Protein AF-A0A8B7NTJ6-F1 (afdb_monomer_lite)

Organism: Hyalella azteca (NCBI:txid294128)

Secondary structure (DSSP, 8-state):
-HHHHHHHHHHHHHHHS--TT-S-HHHHHHHHHHHHHHHHHHHHHHTT-TTHHHHHHHHHHHHHHHHHHHTT--TT--HHHHHHHHHHHHHHHHHHHHHHHT--GGG--HHHHHHHHHHHHHHHHHHHHHHHHHTTTS---HHHHHHHHHHTGGGHHHHHHHHHHHHHHHHHTT--HHHHHHHHHHHHHHHHHHHHHHHHHHHHHHHHHHHHHGGG---------

Sequence (225 aa):
MMGLFFGAAMGLICWVLPSKRKQGPSLRLSAMLLTAGLFIFFGSRKIEFFGGGALAVLTMGFVAAEGFRRQGWGDGDNPVGQHLIFVWGYFQPMLDGLIGAEMQLREMDLHTVGLGLAMLCISLTCRLVTTFYMTLGTGFNIKERIFVAIALIPKATVQITIGAMALEHAIRIGADEQEIALANQIRTISWVTILFAANIGAIVTTLSASKLLQSSCPPSHLNNV

InterPro domains:
  IPR006153 Cation/H+ exchanger, transmembrane domain [PF00999] (3-201)
  IPR051843 Monovalent cation:proton antiporter 1 [PTHR31102] (2-218)

Foldseek 3Di:
DVLLVLLLVVLVVLLVPPDVDDDPVQVVSLVVLVVVLVCLQVVVVVVVDDPSSVSSNVNSVVSNVVSCVVVVQDPPRRSSVVVVVVVCVVVVVVVVVVLVVPDDPPPDDVVLLVVLVVVLVVVLVVLLVVLVVVCPPPPDDSLVSNLVSLLCLQVLVVQLVVLVVQLVVCVVVVHDPVSNVVSVSSNNSSVSSNVVSVVSSVVSCVVVCVVVVVVVDDPDDDDDD

Structure (mmCIF, N/CA/C/O backbone):
data_AF-A0A8B7NTJ6-F1
#
_entry.id   AF-A0A8B7NTJ6-F1
#
loop_
_atom_site.group_PDB
_atom_site.id
_atom_site.type_symbol
_atom_site.label_atom_id
_atom_site.label_alt_id
_atom_site.label_comp_id
_atom_site.label_asym_id
_atom_site.label_entity_id
_atom_site.label_seq_id
_atom_site.pdbx_PDB_ins_code
_atom_site.Cartn_x
_atom_site.Cartn_y
_atom_site.Cartn_z
_atom_site.occupancy
_atom_site.B_iso_or_equiv
_atom_site.auth_seq_id
_atom_site.auth_comp_id
_atom_site.auth_asym_id
_atom_site.auth_atom_id
_atom_site.pdbx_PDB_model_num
ATOM 1 N N . MET A 1 1 ? -11.007 -13.579 -9.531 1.00 56.31 1 MET A N 1
ATOM 2 C CA . MET A 1 1 ? -10.695 -14.332 -10.769 1.00 56.31 1 MET A CA 1
ATOM 3 C C . MET A 1 1 ? -10.939 -13.486 -12.021 1.00 56.31 1 MET A C 1
ATOM 5 O O . MET A 1 1 ? -9.984 -13.245 -12.744 1.00 56.31 1 MET A O 1
ATOM 9 N N . MET A 1 2 ? -12.148 -12.946 -12.241 1.00 63.84 2 MET A N 1
ATOM 10 C CA . MET A 1 2 ? -12.467 -12.131 -13.434 1.00 63.84 2 MET A CA 1
ATOM 11 C C . MET A 1 2 ? -11.563 -10.899 -13.637 1.00 63.84 2 MET A C 1
ATOM 13 O O . MET A 1 2 ? -11.111 -10.661 -14.751 1.00 63.84 2 MET A O 1
ATOM 17 N N . GLY A 1 3 ? -11.216 -10.163 -12.573 1.00 59.62 3 GLY A N 1
ATOM 18 C CA . GLY A 1 3 ? -10.311 -9.004 -12.678 1.00 59.62 3 GLY A CA 1
ATOM 19 C C . GLY A 1 3 ? -8.888 -9.354 -13.135 1.00 59.62 3 GLY A C 1
ATOM 20 O O . GLY A 1 3 ? -8.257 -8.558 -13.820 1.00 59.62 3 GLY A O 1
ATOM 21 N N . LEU A 1 4 ? -8.410 -10.567 -12.825 1.00 64.31 4 LEU A N 1
ATOM 22 C CA . LEU A 1 4 ? -7.099 -11.055 -13.265 1.00 64.31 4 LEU A CA 1
ATOM 23 C C . LEU A 1 4 ? -7.111 -11.349 -14.771 1.00 64.31 4 LEU A C 1
ATOM 25 O O . LEU A 1 4 ? -6.200 -10.946 -15.483 1.00 64.31 4 LEU A O 1
ATOM 29 N N . PHE A 1 5 ? -8.171 -12.002 -15.258 1.00 71.62 5 PHE A N 1
ATOM 30 C CA . PHE A 1 5 ? -8.357 -12.277 -16.684 1.00 71.62 5 PHE A CA 1
ATOM 31 C C . PHE A 1 5 ? -8.535 -10.992 -17.495 1.00 71.62 5 PHE A C 1
ATOM 33 O O . PHE A 1 5 ? -7.911 -10.838 -18.541 1.00 71.62 5 PHE A O 1
ATOM 40 N N . PHE A 1 6 ? -9.339 -10.050 -16.999 1.00 67.38 6 PHE A N 1
ATOM 41 C CA . PHE A 1 6 ? -9.591 -8.784 -17.684 1.00 67.38 6 PHE A CA 1
ATOM 42 C C . PHE A 1 6 ? -8.345 -7.884 -17.705 1.00 67.38 6 PHE A C 1
ATOM 44 O O . PHE A 1 6 ? -8.001 -7.331 -18.749 1.00 67.38 6 PHE A O 1
ATOM 51 N N . GLY A 1 7 ? -7.619 -7.800 -16.583 1.00 63.78 7 GLY A N 1
ATOM 52 C CA . GLY A 1 7 ? -6.345 -7.083 -16.488 1.00 63.78 7 GLY A CA 1
ATOM 53 C C . GLY A 1 7 ? -5.243 -7.710 -17.346 1.00 63.78 7 GLY A C 1
ATOM 54 O O . GLY A 1 7 ? -4.509 -6.988 -18.016 1.00 63.78 7 GLY A O 1
ATOM 55 N N . ALA A 1 8 ? -5.175 -9.045 -17.417 1.00 65.44 8 ALA A N 1
ATOM 56 C CA . ALA A 1 8 ? -4.255 -9.749 -18.309 1.00 65.44 8 ALA A CA 1
ATOM 57 C C . ALA A 1 8 ? -4.600 -9.528 -19.791 1.00 65.44 8 ALA A C 1
ATOM 59 O O . ALA A 1 8 ? -3.704 -9.249 -20.582 1.00 65.44 8 ALA A O 1
ATOM 60 N N . ALA A 1 9 ? -5.882 -9.580 -20.169 1.00 67.62 9 ALA A N 1
ATOM 61 C CA . ALA A 1 9 ? -6.330 -9.343 -21.542 1.00 67.62 9 ALA A CA 1
ATOM 62 C C . ALA A 1 9 ? -6.067 -7.896 -22.001 1.00 67.62 9 ALA A C 1
ATOM 64 O O . ALA A 1 9 ? -5.517 -7.686 -23.083 1.00 67.62 9 ALA A O 1
ATOM 65 N N . MET A 1 10 ? -6.383 -6.892 -21.171 1.00 61.59 10 MET A N 1
ATOM 66 C CA . MET A 1 10 ? -6.063 -5.489 -21.479 1.00 61.59 10 MET A CA 1
ATOM 67 C C . MET A 1 10 ? -4.560 -5.198 -21.422 1.00 61.59 10 MET A C 1
ATOM 69 O O . MET A 1 10 ? -4.067 -4.427 -22.244 1.00 61.59 10 MET A O 1
ATOM 73 N N . GLY A 1 11 ? -3.814 -5.840 -20.517 1.00 59.59 11 GLY A N 1
ATOM 74 C CA . GLY A 1 11 ? -2.350 -5.783 -20.487 1.00 59.59 11 GLY A CA 1
ATOM 75 C C . GLY A 1 11 ? -1.725 -6.336 -21.771 1.00 59.59 11 GLY A C 1
ATOM 76 O O . GLY A 1 11 ? -0.799 -5.736 -22.312 1.00 59.59 11 GLY A O 1
ATOM 77 N N . LEU A 1 12 ? -2.294 -7.413 -22.323 1.00 63.03 12 LEU A N 1
ATOM 78 C CA . LEU A 1 12 ? -1.877 -8.001 -23.598 1.00 63.03 12 LEU A CA 1
ATOM 79 C C . LEU A 1 12 ? -2.223 -7.098 -24.797 1.00 63.03 12 LEU A C 1
ATOM 81 O O . LEU A 1 12 ? -1.427 -6.962 -25.720 1.00 63.03 12 LEU A O 1
ATOM 85 N N . ILE A 1 13 ? -3.369 -6.412 -24.767 1.00 60.91 13 ILE A N 1
ATOM 86 C CA . ILE A 1 13 ? -3.736 -5.395 -25.770 1.00 60.91 13 ILE A CA 1
ATOM 87 C C . ILE A 1 13 ? -2.774 -4.199 -25.721 1.00 60.91 13 ILE A C 1
ATOM 89 O O . ILE A 1 13 ? -2.340 -3.706 -26.762 1.00 60.91 13 ILE A O 1
ATOM 93 N N . CYS A 1 14 ? -2.370 -3.771 -24.521 1.00 55.34 14 CYS A N 1
ATOM 94 C CA . CYS A 1 14 ? -1.343 -2.742 -24.344 1.00 55.34 14 CYS A CA 1
ATOM 95 C C . CYS A 1 14 ? 0.039 -3.213 -24.836 1.00 55.34 14 CYS A C 1
ATOM 97 O O . CYS A 1 14 ? 0.829 -2.399 -25.308 1.00 55.34 14 CYS A O 1
ATOM 99 N N . TRP A 1 15 ? 0.303 -4.524 -24.798 1.00 56.03 15 TRP A N 1
ATOM 100 C CA . TRP A 1 15 ? 1.512 -5.157 -25.336 1.00 56.03 15 TRP A CA 1
ATOM 101 C C . TRP A 1 15 ? 1.538 -5.258 -26.869 1.00 56.03 15 TRP A C 1
ATOM 103 O O . TRP A 1 15 ? 2.620 -5.329 -27.446 1.00 56.03 15 TRP A O 1
ATOM 113 N N . VAL A 1 16 ? 0.383 -5.210 -27.542 1.00 56.81 16 VAL A N 1
ATOM 114 C CA . VAL A 1 16 ? 0.278 -5.229 -29.017 1.00 56.81 16 VAL A CA 1
ATOM 115 C C . VAL A 1 16 ? 0.429 -3.828 -29.635 1.00 56.81 16 VAL A C 1
ATOM 117 O O . VAL A 1 16 ? 0.826 -3.703 -30.793 1.00 56.81 16 VAL A O 1
ATOM 120 N N . LEU A 1 17 ? 0.199 -2.755 -28.869 1.00 50.41 17 LEU A N 1
ATOM 121 C CA . LEU A 1 17 ? 0.335 -1.371 -29.348 1.00 50.41 17 LEU A CA 1
ATOM 122 C C . LEU A 1 17 ? 1.749 -0.733 -29.414 1.00 50.41 17 LEU A C 1
ATOM 124 O O . LEU A 1 17 ? 1.856 0.311 -30.071 1.00 50.41 17 LEU A O 1
ATOM 128 N N . PRO A 1 18 ? 2.850 -1.256 -28.830 1.00 52.06 18 PRO A N 1
ATOM 129 C CA . PRO A 1 18 ? 4.163 -0.638 -28.949 1.00 52.06 18 PRO A CA 1
ATOM 130 C C . PRO A 1 18 ? 4.795 -1.053 -30.284 1.00 52.06 18 PRO A C 1
ATOM 132 O O . PRO A 1 18 ? 5.652 -1.931 -30.375 1.00 52.06 18 PRO A O 1
ATOM 135 N N . SER A 1 19 ? 4.363 -0.401 -31.363 1.00 42.22 19 SER A N 1
ATOM 136 C CA . SER A 1 19 ? 5.063 -0.468 -32.644 1.00 42.22 19 SER A CA 1
ATOM 137 C C . SER A 1 19 ? 6.417 0.237 -32.507 1.00 42.22 19 SER A C 1
ATOM 139 O O . SER A 1 19 ? 6.478 1.438 -32.239 1.00 42.22 19 SER A O 1
ATOM 141 N N . LYS A 1 20 ? 7.506 -0.517 -32.708 1.00 48.28 20 LYS A N 1
ATOM 142 C CA . LYS A 1 20 ? 8.929 -0.144 -32.545 1.00 48.28 20 LYS A CA 1
ATOM 143 C C . LYS A 1 20 ? 9.436 1.078 -33.352 1.00 48.28 20 LYS A C 1
ATOM 145 O O . LYS A 1 20 ? 10.644 1.233 -33.493 1.00 48.28 20 LYS A O 1
ATOM 150 N N . ARG A 1 21 ? 8.594 1.939 -33.940 1.00 45.00 21 ARG A N 1
ATOM 151 C CA . ARG A 1 21 ? 9.020 2.781 -35.080 1.00 45.00 21 ARG A CA 1
ATOM 152 C C . ARG A 1 21 ? 8.903 4.305 -34.960 1.00 45.00 21 ARG A C 1
ATOM 154 O O . ARG A 1 21 ? 9.266 4.973 -35.922 1.00 45.00 21 ARG A O 1
ATOM 161 N N . LYS A 1 22 ? 8.467 4.918 -33.852 1.00 42.09 22 LYS A N 1
ATOM 162 C CA . LYS A 1 22 ? 8.478 6.400 -33.775 1.00 42.09 22 LYS A CA 1
ATOM 163 C C . LYS A 1 22 ? 9.060 6.966 -32.482 1.00 42.09 22 LYS A C 1
ATOM 165 O O . LYS A 1 22 ? 8.570 6.688 -31.39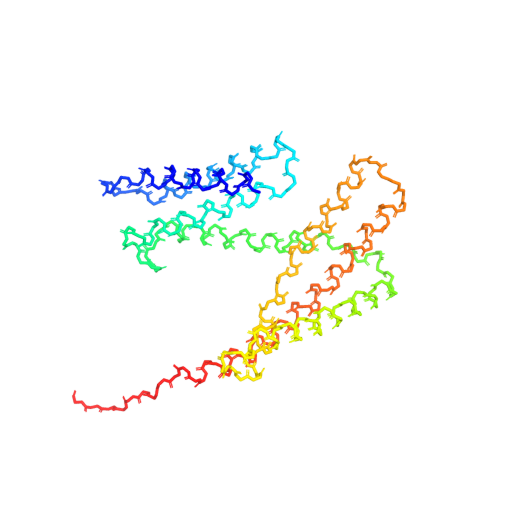5 1.00 42.09 22 LYS A O 1
ATOM 170 N N . GLN A 1 23 ? 10.077 7.811 -32.664 1.00 39.97 23 GLN A N 1
ATOM 171 C CA . GLN A 1 23 ? 10.742 8.674 -31.686 1.00 39.97 23 GLN A CA 1
ATOM 172 C C . GLN A 1 23 ? 9.761 9.739 -31.153 1.00 39.97 23 GLN A C 1
ATOM 174 O O . GLN A 1 23 ? 9.682 10.863 -31.627 1.00 39.97 23 GLN A O 1
ATOM 179 N N . GLY A 1 24 ? 8.924 9.310 -30.219 1.00 45.28 24 GLY A N 1
ATOM 180 C CA . GLY A 1 24 ? 8.087 10.085 -29.306 1.00 45.28 24 GLY A CA 1
ATOM 181 C C . GLY A 1 24 ? 7.104 9.214 -28.497 1.00 45.28 24 GLY A C 1
ATOM 182 O O . GLY A 1 24 ? 6.026 9.711 -28.168 1.00 45.28 24 GLY A O 1
ATOM 183 N N . PRO A 1 25 ? 7.359 7.909 -28.226 1.00 58.59 25 PRO A N 1
ATOM 184 C CA . PRO A 1 25 ? 6.291 6.985 -27.851 1.00 58.59 25 PRO A CA 1
ATOM 185 C C . PRO A 1 25 ? 6.088 6.851 -26.334 1.00 58.59 25 PRO A C 1
ATOM 187 O O . PRO A 1 25 ? 5.052 6.345 -25.921 1.00 58.59 25 PRO A O 1
ATOM 190 N N . SER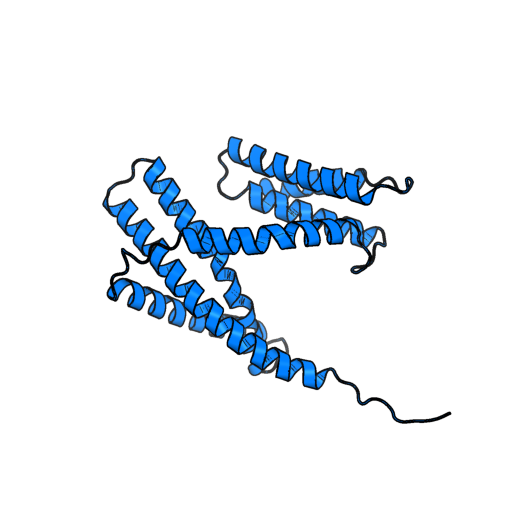 A 1 26 ? 7.026 7.305 -25.497 1.00 59.59 26 SER A N 1
ATOM 191 C CA . SER A 1 26 ? 7.016 7.046 -24.051 1.00 59.59 26 SER A CA 1
ATOM 192 C C . SER A 1 26 ? 5.909 7.789 -23.308 1.00 59.59 26 SER A C 1
ATOM 194 O O . SER A 1 26 ? 5.200 7.176 -22.516 1.00 59.59 26 SER A O 1
ATOM 196 N N . LEU A 1 27 ? 5.713 9.078 -23.607 1.00 63.03 27 LEU A N 1
ATOM 197 C CA . LEU A 1 27 ? 4.674 9.899 -22.980 1.00 63.03 27 LEU A CA 1
ATOM 198 C C . LEU A 1 27 ? 3.267 9.490 -23.438 1.00 63.03 27 LEU A C 1
ATOM 200 O O . LEU A 1 27 ? 2.322 9.475 -22.657 1.00 63.03 27 LEU A O 1
ATOM 204 N N . ARG A 1 28 ? 3.108 9.132 -24.718 1.00 65.31 28 ARG A N 1
ATOM 205 C CA . ARG A 1 28 ? 1.817 8.662 -25.241 1.00 65.31 28 ARG A CA 1
ATOM 206 C C . ARG A 1 28 ? 1.464 7.290 -24.668 1.00 65.31 28 ARG A C 1
ATOM 208 O O . ARG A 1 28 ? 0.311 7.059 -24.326 1.00 65.31 28 ARG A O 1
ATOM 215 N N . LEU A 1 29 ? 2.450 6.408 -24.530 1.00 71.94 29 LEU A N 1
ATOM 216 C CA . LEU A 1 29 ? 2.278 5.088 -23.936 1.00 71.94 29 LEU A CA 1
ATOM 217 C C . LEU A 1 29 ? 1.981 5.172 -22.433 1.00 71.94 29 LEU A C 1
ATOM 219 O O . LEU A 1 29 ? 1.073 4.490 -21.967 1.00 71.94 29 LEU A O 1
ATOM 223 N N . SER A 1 30 ? 2.666 6.047 -21.689 1.00 69.81 30 SER A N 1
ATOM 224 C CA . SER A 1 30 ? 2.353 6.295 -20.277 1.00 69.81 30 SER A CA 1
ATOM 225 C C . SER A 1 30 ? 0.960 6.911 -20.104 1.00 69.81 30 SER A C 1
ATOM 227 O O . SER A 1 30 ? 0.197 6.455 -19.255 1.00 69.81 30 SER A O 1
ATOM 229 N N . ALA A 1 31 ? 0.566 7.859 -20.961 1.00 74.44 31 ALA A N 1
ATOM 230 C CA . ALA A 1 31 ? -0.782 8.426 -20.963 1.00 74.44 31 ALA A CA 1
ATOM 231 C C . ALA A 1 31 ? -1.863 7.385 -21.308 1.00 74.44 31 ALA A C 1
ATOM 233 O O . ALA A 1 31 ? -2.924 7.372 -20.682 1.00 74.44 31 ALA A O 1
ATOM 234 N N . MET A 1 32 ? -1.600 6.483 -22.260 1.00 74.75 32 MET A N 1
ATOM 235 C CA . MET A 1 32 ? -2.510 5.380 -22.589 1.00 74.75 32 MET A CA 1
ATOM 236 C C . MET A 1 32 ? -2.628 4.379 -21.440 1.00 74.75 32 MET A C 1
ATOM 238 O O . MET A 1 32 ? -3.743 3.977 -21.124 1.00 74.75 32 MET A O 1
ATOM 242 N N . LEU A 1 33 ? -1.521 4.022 -20.781 1.00 76.25 33 LEU A N 1
ATOM 243 C CA . LEU A 1 33 ? -1.524 3.152 -19.599 1.00 76.25 33 LEU A CA 1
ATOM 244 C C . LEU A 1 33 ? -2.319 3.769 -18.446 1.00 76.25 33 LEU A C 1
ATOM 246 O O . LEU A 1 33 ? -3.155 3.091 -17.854 1.00 76.25 33 LEU A O 1
ATOM 250 N N . LEU A 1 34 ? -2.110 5.058 -18.167 1.00 78.56 34 LEU A N 1
ATOM 251 C CA . LEU A 1 34 ? -2.858 5.780 -17.137 1.00 78.56 34 LEU A CA 1
ATOM 252 C C . LEU A 1 34 ? -4.350 5.851 -17.476 1.00 78.56 34 LEU A C 1
ATOM 254 O O . LEU A 1 34 ? -5.187 5.536 -16.633 1.00 78.56 34 LEU A O 1
ATOM 258 N N . THR A 1 35 ? -4.691 6.200 -18.718 1.00 80.75 35 THR A N 1
ATOM 259 C CA . THR A 1 35 ? -6.090 6.306 -19.163 1.00 80.75 35 THR A CA 1
ATOM 260 C C . THR A 1 35 ? -6.789 4.947 -19.156 1.00 80.75 35 THR A C 1
ATOM 262 O O . THR A 1 35 ? -7.923 4.846 -18.698 1.00 80.75 35 THR A O 1
ATOM 265 N N . ALA A 1 36 ? -6.116 3.885 -19.605 1.00 78.19 36 ALA A N 1
ATOM 266 C CA . ALA A 1 36 ? -6.637 2.523 -19.552 1.00 78.19 36 ALA A CA 1
ATOM 267 C C . ALA A 1 36 ? -6.803 2.038 -18.105 1.00 78.19 36 ALA A C 1
ATOM 269 O O . ALA A 1 36 ? -7.839 1.463 -17.779 1.00 78.19 36 ALA A O 1
ATOM 270 N N . GLY A 1 37 ? -5.848 2.334 -17.218 1.00 81.38 37 GLY A N 1
ATOM 271 C CA . GLY A 1 37 ? -5.958 2.037 -15.789 1.00 81.38 37 GLY A CA 1
ATOM 272 C C . GLY A 1 37 ? -7.151 2.742 -15.135 1.00 81.38 37 GLY A C 1
ATOM 273 O O . GLY A 1 37 ? -7.948 2.101 -14.451 1.00 81.38 37 GLY A O 1
ATOM 274 N N . LEU A 1 38 ? -7.335 4.037 -15.411 1.00 83.38 38 LEU A N 1
ATOM 275 C CA . LEU A 1 38 ? -8.500 4.815 -14.971 1.00 83.38 38 LEU A CA 1
ATOM 276 C C . LEU A 1 38 ? -9.807 4.228 -15.512 1.00 83.38 38 LEU A C 1
ATOM 278 O O . LEU A 1 38 ? -10.766 4.058 -14.760 1.00 83.38 38 LEU A O 1
ATOM 282 N N . PHE A 1 39 ? -9.844 3.870 -16.795 1.00 82.62 39 PHE A N 1
ATOM 283 C CA . PHE A 1 39 ? -11.023 3.282 -17.422 1.00 82.62 39 PHE A CA 1
ATOM 284 C C . PHE A 1 39 ? -11.391 1.929 -16.802 1.00 82.62 39 PHE A C 1
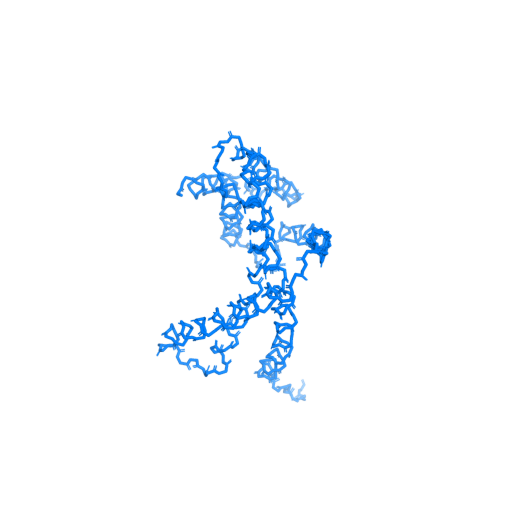ATOM 286 O O . PHE A 1 39 ? -12.560 1.693 -16.506 1.00 82.62 39 PHE A O 1
ATOM 293 N N . ILE A 1 40 ? -10.407 1.067 -16.529 1.00 77.06 40 ILE A N 1
ATOM 294 C CA . ILE A 1 40 ? -10.612 -0.210 -15.828 1.00 77.06 40 ILE A CA 1
ATOM 295 C C . ILE A 1 40 ? -11.106 0.035 -14.399 1.00 77.06 40 ILE A C 1
ATOM 297 O O . ILE A 1 40 ? -12.030 -0.637 -13.941 1.00 77.06 40 ILE A O 1
ATOM 301 N N . PHE A 1 41 ? -10.526 1.007 -13.693 1.00 81.25 41 PHE A N 1
ATOM 302 C CA . PHE A 1 41 ? -10.894 1.315 -12.315 1.00 81.25 41 PHE A CA 1
ATOM 303 C C . PHE A 1 41 ? -12.337 1.836 -12.204 1.00 81.25 41 PHE A C 1
ATOM 305 O O . PHE A 1 41 ? -13.136 1.297 -11.434 1.00 81.25 41 PHE A O 1
ATOM 312 N N . PHE A 1 42 ? -12.711 2.827 -13.019 1.00 82.81 42 PHE A N 1
ATOM 313 C CA . PHE A 1 42 ? -14.079 3.357 -13.072 1.00 82.81 42 PHE A CA 1
ATOM 314 C C . PHE A 1 42 ? -15.075 2.363 -13.681 1.00 82.81 42 PHE A C 1
ATOM 316 O O . PHE A 1 42 ? -16.215 2.277 -13.223 1.00 82.81 42 PHE A O 1
ATOM 323 N N . GLY A 1 43 ? -14.650 1.578 -14.671 1.00 79.75 43 GLY A N 1
ATOM 324 C CA . GLY A 1 43 ? -15.445 0.502 -15.253 1.00 79.75 43 GLY A CA 1
ATOM 325 C C . GLY A 1 43 ? -15.789 -0.562 -14.214 1.00 79.75 43 GLY A C 1
ATOM 326 O O . GLY A 1 43 ? -16.953 -0.914 -14.058 1.00 79.75 43 GLY A O 1
ATOM 327 N N . SER A 1 44 ? -14.811 -0.995 -13.413 1.00 77.06 44 SER A N 1
ATOM 328 C CA . SER A 1 44 ? -15.036 -1.966 -12.337 1.00 77.06 44 SER A CA 1
ATOM 329 C C . SER A 1 44 ? -15.949 -1.434 -11.233 1.00 77.06 44 SER A C 1
ATOM 331 O O . SER A 1 44 ? -16.647 -2.229 -10.608 1.00 77.06 44 SER A O 1
ATOM 333 N N . ARG A 1 45 ? -15.972 -0.115 -10.991 1.00 70.31 45 ARG A N 1
ATOM 334 C CA . ARG A 1 45 ? -16.889 0.514 -10.025 1.00 70.31 45 ARG A CA 1
ATOM 335 C C . ARG A 1 45 ? -18.354 0.407 -10.454 1.00 70.31 45 ARG A C 1
ATOM 337 O O . ARG A 1 45 ? -19.209 0.289 -9.589 1.00 70.31 45 ARG A O 1
ATOM 344 N N . LYS A 1 46 ? -18.647 0.408 -11.761 1.00 72.25 46 LYS A N 1
ATOM 345 C CA . LYS A 1 46 ? -20.016 0.228 -12.281 1.00 72.25 46 LYS A CA 1
ATOM 346 C C . LYS A 1 46 ? -20.529 -1.211 -12.197 1.00 72.25 46 LYS A C 1
ATOM 348 O O . LYS A 1 46 ? -21.730 -1.414 -12.278 1.00 72.25 46 LYS A O 1
ATOM 353 N N . ILE A 1 47 ? -19.636 -2.191 -12.059 1.00 71.56 47 ILE A N 1
ATOM 354 C CA . ILE A 1 47 ? -19.976 -3.625 -12.017 1.00 71.56 47 ILE A CA 1
ATOM 355 C C . ILE A 1 47 ? -20.078 -4.111 -10.550 1.00 71.56 47 ILE A C 1
ATOM 357 O O . ILE A 1 47 ? -20.139 -5.304 -10.296 1.00 71.56 47 ILE A O 1
ATOM 361 N N . GLU A 1 48 ? -20.060 -3.200 -9.565 1.00 63.84 48 GLU A N 1
ATOM 362 C CA . GLU A 1 48 ? -20.210 -3.484 -8.120 1.00 63.84 48 GLU A CA 1
ATOM 363 C C . GLU A 1 48 ? -19.253 -4.547 -7.536 1.00 63.84 48 GLU A C 1
ATOM 365 O O . GLU A 1 48 ? -19.468 -5.086 -6.453 1.00 63.84 48 GLU A O 1
ATOM 370 N N . PHE A 1 49 ? -18.121 -4.812 -8.194 1.00 59.94 49 PHE A N 1
ATOM 371 C CA . PHE A 1 49 ? -17.094 -5.697 -7.646 1.00 59.94 49 PHE A CA 1
ATOM 372 C C . PHE A 1 49 ? -16.180 -4.945 -6.675 1.00 59.94 49 PHE A C 1
ATOM 374 O O . PHE A 1 49 ? -15.281 -4.202 -7.088 1.00 59.94 49 PHE A O 1
ATOM 381 N N . PHE A 1 50 ? -16.356 -5.192 -5.375 1.00 63.12 50 PHE A N 1
ATOM 382 C CA . PHE A 1 50 ? -15.457 -4.691 -4.333 1.00 63.12 50 PHE A CA 1
ATOM 383 C C . PHE A 1 50 ? -14.022 -5.208 -4.567 1.00 63.12 50 PHE A C 1
ATOM 385 O O . PHE A 1 50 ? -13.776 -6.411 -4.642 1.00 63.12 50 PHE A O 1
ATOM 392 N N . GLY A 1 51 ? -13.061 -4.296 -4.745 1.00 66.06 51 GLY A N 1
ATOM 393 C CA . GLY A 1 51 ? -11.627 -4.609 -4.883 1.00 66.06 51 GLY A CA 1
ATOM 394 C C . GLY A 1 51 ? -11.159 -5.171 -6.239 1.00 66.06 51 GLY A C 1
ATOM 395 O O . GLY A 1 51 ? -9.952 -5.236 -6.482 1.00 66.06 51 GLY A O 1
ATOM 396 N N . GLY A 1 52 ? -12.069 -5.526 -7.154 1.00 74.38 52 GLY A N 1
ATOM 397 C CA . GLY A 1 52 ? -11.722 -6.114 -8.458 1.00 74.38 52 GLY A CA 1
ATOM 398 C C . GLY A 1 52 ? -10.944 -5.170 -9.383 1.00 74.38 52 GLY A C 1
ATOM 399 O O . GLY A 1 52 ? -9.995 -5.595 -10.044 1.00 74.38 52 GLY A O 1
ATOM 400 N N . GLY A 1 53 ? -11.297 -3.882 -9.380 1.00 78.19 53 GLY A N 1
ATOM 401 C CA . GLY A 1 53 ? -10.676 -2.867 -10.236 1.00 78.19 53 GLY A CA 1
ATOM 402 C C . GLY A 1 53 ? -9.219 -2.584 -9.883 1.00 78.19 53 GLY A C 1
ATOM 403 O O . GLY A 1 53 ? -8.378 -2.520 -10.774 1.00 78.19 53 GLY A O 1
ATOM 404 N N . ALA A 1 54 ? -8.890 -2.490 -8.591 1.00 79.62 54 ALA A N 1
ATOM 405 C CA . ALA A 1 54 ? -7.511 -2.274 -8.148 1.00 79.62 54 ALA A CA 1
ATOM 406 C C . ALA A 1 54 ? -6.602 -3.449 -8.550 1.00 79.62 54 ALA A C 1
ATOM 408 O O . ALA A 1 54 ? -5.516 -3.241 -9.085 1.00 79.62 54 ALA A O 1
ATOM 409 N N . LEU A 1 55 ? -7.075 -4.690 -8.381 1.00 78.94 55 LEU A N 1
ATOM 410 C CA 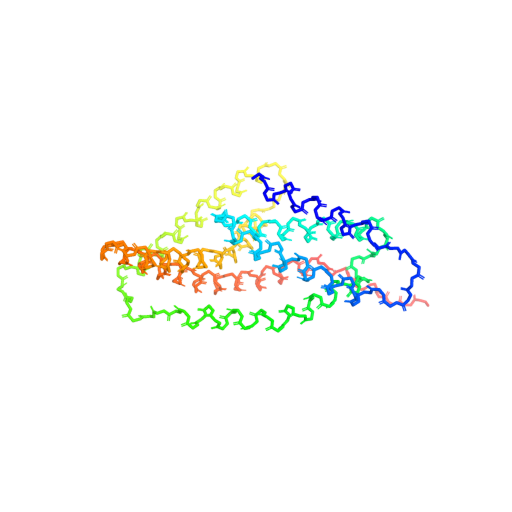. LEU A 1 55 ? -6.352 -5.889 -8.820 1.00 78.94 55 LEU A CA 1
ATOM 411 C C . LEU A 1 55 ? -6.184 -5.948 -10.348 1.00 78.94 55 LEU A C 1
ATOM 413 O O . LEU A 1 55 ? -5.133 -6.365 -10.836 1.00 78.94 55 LEU A O 1
ATOM 417 N N . ALA A 1 56 ? -7.186 -5.509 -11.113 1.00 78.06 56 ALA A N 1
ATOM 418 C CA . ALA A 1 56 ? -7.103 -5.441 -12.571 1.00 78.06 56 ALA A CA 1
ATOM 419 C C . ALA A 1 56 ? -6.062 -4.408 -13.047 1.00 78.06 56 ALA A C 1
ATOM 421 O O . ALA A 1 56 ? -5.276 -4.695 -13.946 1.00 78.06 56 ALA A O 1
ATOM 422 N N . VAL A 1 57 ? -5.986 -3.239 -12.401 1.00 82.75 57 VAL A N 1
ATOM 423 C CA . VAL A 1 57 ? -4.955 -2.227 -12.701 1.00 82.75 57 VAL A CA 1
ATOM 424 C C . VAL A 1 57 ? -3.558 -2.723 -12.312 1.00 82.75 57 VAL A C 1
ATOM 426 O O . VAL A 1 57 ? -2.615 -2.558 -13.084 1.00 82.75 57 VAL A O 1
ATOM 429 N N . LEU A 1 58 ? -3.416 -3.388 -11.159 1.00 82.56 58 LEU A N 1
ATOM 430 C CA . LEU A 1 58 ? -2.138 -3.966 -10.723 1.00 82.56 58 LEU A CA 1
ATOM 431 C C . LEU A 1 58 ? -1.631 -5.044 -11.686 1.00 82.56 58 LEU A C 1
ATOM 433 O O . LEU A 1 58 ? -0.463 -5.040 -12.068 1.00 82.56 58 LEU A O 1
ATOM 437 N N . THR A 1 59 ? -2.510 -5.954 -12.104 1.00 82.12 59 THR A N 1
ATOM 438 C CA . THR A 1 59 ? -2.156 -7.009 -13.066 1.00 82.12 59 THR A CA 1
ATOM 439 C C . THR A 1 59 ? -1.818 -6.434 -14.434 1.00 82.12 59 THR A C 1
ATOM 441 O O . THR A 1 59 ? -0.830 -6.854 -15.030 1.00 82.12 59 THR A O 1
ATOM 444 N N . MET A 1 60 ? -2.558 -5.425 -14.900 1.00 78.50 60 MET A N 1
ATOM 445 C CA . MET A 1 60 ? -2.230 -4.699 -16.127 1.00 78.50 60 MET A CA 1
ATOM 446 C C . MET A 1 60 ? -0.841 -4.047 -16.042 1.00 78.50 60 MET A C 1
ATOM 448 O O . MET A 1 60 ? -0.046 -4.190 -16.968 1.00 78.50 60 MET A O 1
ATOM 452 N N . GLY A 1 61 ? -0.526 -3.371 -14.931 1.00 81.44 61 GLY A N 1
ATOM 453 C CA . GLY A 1 61 ? 0.781 -2.750 -14.708 1.00 81.44 61 GLY A CA 1
ATOM 454 C C . GLY A 1 61 ? 1.923 -3.767 -14.687 1.00 81.44 61 GLY A C 1
ATOM 455 O O . GLY A 1 61 ? 2.957 -3.543 -15.313 1.00 81.44 61 GLY A O 1
ATOM 456 N N . PHE A 1 62 ? 1.714 -4.918 -14.041 1.00 81.19 62 PHE A N 1
ATOM 457 C CA . PHE A 1 62 ? 2.692 -6.007 -14.010 1.00 81.19 62 PHE A CA 1
ATOM 458 C C . PHE A 1 62 ? 2.936 -6.610 -15.401 1.00 81.19 62 PHE A C 1
ATOM 460 O O . PHE A 1 62 ? 4.083 -6.776 -15.813 1.00 81.19 62 PHE A O 1
ATOM 467 N N . VAL A 1 63 ? 1.869 -6.883 -16.159 1.00 78.62 63 VAL A N 1
ATOM 468 C CA . VAL A 1 63 ? 1.967 -7.399 -17.535 1.00 78.62 63 VAL A CA 1
ATOM 469 C C . VAL A 1 63 ? 2.639 -6.381 -18.459 1.00 78.62 63 VAL A C 1
ATOM 471 O O . VAL A 1 63 ? 3.470 -6.763 -19.281 1.00 78.62 63 VAL A O 1
ATOM 474 N N . ALA A 1 64 ? 2.339 -5.088 -18.306 1.00 74.25 64 ALA A N 1
ATOM 475 C CA . ALA A 1 64 ? 3.000 -4.027 -19.061 1.00 74.25 64 ALA A CA 1
ATOM 476 C C . ALA A 1 64 ? 4.502 -3.953 -18.738 1.00 74.25 64 ALA A C 1
ATOM 478 O O . ALA A 1 64 ? 5.320 -3.881 -19.654 1.00 74.25 64 ALA A O 1
ATOM 479 N N . ALA A 1 65 ? 4.875 -4.040 -17.457 1.00 74.19 65 ALA A N 1
ATOM 480 C CA . ALA A 1 65 ? 6.271 -4.040 -17.025 1.00 74.19 65 ALA A CA 1
ATOM 481 C C . ALA A 1 65 ? 7.058 -5.241 -17.579 1.00 74.19 65 ALA A C 1
ATOM 483 O O . ALA A 1 65 ? 8.147 -5.064 -18.128 1.00 74.19 65 ALA A O 1
ATOM 484 N N . GLU A 1 66 ? 6.493 -6.449 -17.513 1.00 72.88 66 GLU A N 1
ATOM 485 C CA . GLU A 1 66 ? 7.092 -7.652 -18.109 1.00 72.88 66 GLU A CA 1
ATOM 486 C C . GLU A 1 66 ? 7.182 -7.541 -19.642 1.00 72.88 66 GLU A C 1
ATOM 488 O O . GLU A 1 66 ? 8.186 -7.917 -20.252 1.00 72.88 66 GLU A O 1
ATOM 493 N N . GLY A 1 67 ? 6.166 -6.950 -20.277 1.00 70.81 67 GLY A N 1
ATOM 494 C CA . GLY A 1 67 ? 6.160 -6.651 -21.706 1.00 70.81 67 GLY A CA 1
ATOM 495 C C . GLY A 1 67 ? 7.311 -5.735 -22.128 1.00 70.81 67 GLY A C 1
ATOM 496 O O . GLY A 1 67 ? 7.940 -5.995 -23.155 1.00 70.81 67 GLY A O 1
ATOM 497 N N . PHE A 1 68 ? 7.632 -4.713 -21.328 1.00 70.75 68 PHE A N 1
ATOM 498 C CA . PHE A 1 68 ? 8.762 -3.810 -21.578 1.00 70.75 68 PHE A CA 1
ATOM 499 C C . PHE A 1 68 ? 10.118 -4.491 -21.363 1.00 70.75 68 PHE A C 1
ATOM 501 O O . PHE A 1 68 ? 11.004 -4.348 -22.209 1.00 70.75 68 PHE A O 1
ATOM 508 N N . ARG A 1 69 ? 10.251 -5.321 -20.317 1.00 69.38 69 ARG A N 1
ATOM 509 C CA . ARG A 1 69 ? 11.464 -6.127 -20.073 1.00 69.38 69 ARG A CA 1
ATOM 510 C C . ARG A 1 69 ? 11.765 -7.064 -21.245 1.00 69.38 69 ARG A C 1
ATOM 512 O O . ARG A 1 69 ? 12.897 -7.117 -21.722 1.00 69.38 69 ARG A O 1
ATOM 519 N N . ARG A 1 70 ? 10.748 -7.744 -21.789 1.00 68.31 70 ARG A N 1
ATOM 520 C CA . ARG A 1 70 ? 10.898 -8.633 -22.961 1.00 68.31 70 ARG A CA 1
ATOM 521 C C . ARG A 1 70 ? 11.260 -7.905 -24.255 1.00 68.31 70 ARG A C 1
ATOM 523 O O . ARG A 1 70 ? 11.809 -8.519 -25.165 1.00 68.31 70 ARG A O 1
ATOM 530 N N . GLN A 1 71 ? 10.956 -6.613 -24.361 1.00 65.75 71 GLN A N 1
ATOM 531 C CA . GLN A 1 71 ? 11.277 -5.796 -25.536 1.00 65.75 71 GLN A CA 1
ATOM 532 C C . GLN A 1 71 ? 12.703 -5.220 -25.505 1.00 65.75 71 GLN A C 1
ATOM 534 O O . GLN A 1 71 ? 13.093 -4.541 -26.457 1.00 65.75 71 GLN A O 1
ATOM 539 N N . GLY A 1 72 ? 13.488 -5.530 -24.466 1.00 63.06 72 GLY A N 1
ATOM 540 C CA . GLY A 1 72 ? 14.882 -5.105 -24.324 1.00 63.06 72 GLY A CA 1
ATOM 541 C C . GLY A 1 72 ? 15.050 -3.733 -23.673 1.00 63.06 72 GLY A C 1
ATOM 542 O O . GLY A 1 72 ? 16.135 -3.164 -23.738 1.00 63.06 72 GLY A O 1
ATOM 543 N N . TRP A 1 73 ? 13.993 -3.187 -23.063 1.00 63.00 73 TRP A N 1
ATOM 544 C CA . TRP A 1 73 ? 14.092 -1.971 -22.260 1.00 63.00 73 TRP A CA 1
ATOM 545 C C . TRP A 1 73 ? 14.626 -2.390 -20.886 1.00 63.00 73 TRP A C 1
ATOM 547 O O . TRP A 1 73 ? 13.944 -3.100 -20.147 1.00 63.00 73 TRP A O 1
ATOM 557 N N . GLY A 1 74 ? 15.879 -2.038 -20.589 1.00 56.22 74 GLY A N 1
ATOM 558 C CA . GLY A 1 74 ? 16.522 -2.367 -19.315 1.00 56.22 74 GLY A CA 1
ATOM 559 C C . GLY A 1 74 ? 15.845 -1.669 -18.133 1.00 56.22 74 GLY A C 1
ATOM 560 O O . GLY A 1 74 ? 15.245 -0.607 -18.298 1.00 56.22 74 GLY A O 1
ATOM 561 N N . ASP A 1 75 ? 15.978 -2.241 -16.932 1.00 57.50 75 ASP A N 1
ATOM 562 C CA . ASP A 1 75 ? 15.291 -1.778 -15.711 1.00 57.50 75 ASP A CA 1
ATOM 563 C C . ASP A 1 75 ? 15.551 -0.295 -15.356 1.00 57.50 75 ASP A C 1
ATOM 565 O O . ASP A 1 75 ? 14.749 0.311 -14.649 1.00 57.50 75 ASP A O 1
ATOM 569 N N . GLY A 1 76 ? 16.632 0.309 -15.869 1.00 55.75 76 GLY A N 1
ATOM 570 C CA . GLY A 1 76 ? 16.985 1.718 -15.646 1.00 55.75 76 GLY A CA 1
ATOM 571 C C . GLY A 1 76 ? 16.592 2.705 -16.755 1.00 55.75 76 GLY A C 1
ATOM 572 O O . GLY A 1 76 ? 16.568 3.905 -16.495 1.00 55.75 76 GLY A O 1
ATOM 573 N N . ASP A 1 77 ? 16.260 2.235 -17.963 1.00 60.38 77 ASP A N 1
ATOM 574 C CA . ASP A 1 77 ? 16.077 3.092 -19.153 1.00 60.38 77 ASP A CA 1
ATOM 575 C C . ASP A 1 77 ? 14.648 3.021 -19.712 1.00 60.38 77 ASP A C 1
ATOM 577 O O . ASP A 1 77 ? 14.398 3.188 -20.903 1.00 60.38 77 ASP A O 1
ATOM 581 N N . ASN A 1 78 ? 13.675 2.718 -18.845 1.00 68.19 78 ASN A N 1
ATOM 582 C CA . ASN A 1 78 ? 12.268 2.724 -19.217 1.00 68.19 78 ASN A CA 1
ATOM 583 C C . ASN A 1 78 ? 11.659 4.127 -19.008 1.00 68.19 78 ASN A C 1
ATOM 585 O O . ASN A 1 78 ? 11.272 4.460 -17.879 1.00 68.19 78 ASN A O 1
ATOM 589 N N . PRO A 1 79 ? 11.477 4.939 -20.067 1.00 69.94 79 PRO A N 1
ATOM 590 C CA . PRO A 1 79 ? 10.891 6.270 -19.939 1.00 69.94 79 PRO A CA 1
ATOM 591 C C . PRO A 1 79 ? 9.431 6.240 -19.452 1.00 69.94 79 PRO A C 1
ATOM 593 O O . PRO A 1 79 ? 8.976 7.204 -18.843 1.00 69.94 79 PRO A O 1
ATOM 596 N N . VAL A 1 80 ? 8.688 5.138 -19.638 1.00 73.12 80 VAL A N 1
ATOM 597 C CA . VAL A 1 80 ? 7.330 4.990 -19.071 1.00 73.12 80 VAL A CA 1
ATOM 598 C C . VAL A 1 80 ? 7.386 4.902 -17.545 1.00 73.12 80 VAL A C 1
ATOM 600 O O . VAL A 1 80 ? 6.581 5.537 -16.863 1.00 73.12 80 VAL A O 1
ATOM 603 N N . GLY A 1 81 ? 8.354 4.150 -17.012 1.00 76.75 81 GLY A N 1
ATOM 604 C CA . GLY A 1 81 ? 8.574 4.012 -15.573 1.00 76.75 81 GLY A CA 1
ATOM 605 C C . GLY A 1 81 ? 8.969 5.337 -14.926 1.00 76.75 81 GLY A C 1
ATOM 606 O O . GLY A 1 81 ? 8.394 5.708 -13.908 1.00 76.75 81 GLY A O 1
ATOM 607 N N . GLN A 1 82 ? 9.867 6.099 -15.558 1.00 78.31 82 GLN A N 1
ATOM 608 C CA . GLN A 1 82 ? 10.282 7.418 -15.064 1.00 78.31 82 GLN A CA 1
ATOM 609 C C . GLN A 1 82 ? 9.111 8.404 -14.963 1.00 78.31 82 GLN A C 1
ATOM 611 O O . GLN A 1 82 ? 8.965 9.074 -13.942 1.00 78.31 82 GLN A O 1
ATOM 616 N N . HIS A 1 83 ? 8.237 8.460 -15.975 1.00 81.06 83 HIS A N 1
ATOM 617 C CA . HIS A 1 83 ? 7.037 9.299 -15.909 1.00 81.06 83 HIS A CA 1
ATOM 618 C C . HIS A 1 83 ? 6.092 8.869 -14.779 1.00 81.06 83 HIS A C 1
ATOM 620 O O . HIS A 1 83 ? 5.565 9.726 -14.073 1.00 81.06 83 HIS A O 1
ATOM 626 N N . LEU A 1 84 ? 5.899 7.561 -14.574 1.00 81.69 84 LEU A N 1
ATOM 627 C CA . LEU A 1 84 ? 5.073 7.053 -13.476 1.00 81.69 84 LEU A CA 1
ATOM 628 C C . LEU A 1 84 ? 5.670 7.380 -12.104 1.00 81.69 84 LEU A C 1
ATOM 630 O O . LEU A 1 84 ? 4.926 7.773 -11.214 1.00 81.69 84 LEU A O 1
ATOM 634 N N . ILE A 1 85 ? 6.990 7.260 -11.942 1.00 83.88 85 ILE A N 1
ATOM 635 C CA . ILE A 1 85 ? 7.696 7.608 -10.699 1.00 83.88 85 ILE A CA 1
ATOM 636 C C . ILE A 1 85 ? 7.588 9.108 -10.424 1.00 83.88 85 ILE A C 1
ATOM 638 O O . ILE A 1 85 ? 7.327 9.500 -9.292 1.00 83.88 85 ILE A O 1
ATOM 642 N N . PHE A 1 86 ? 7.738 9.948 -11.451 1.00 85.75 86 PHE A N 1
ATOM 643 C CA . PHE A 1 86 ? 7.576 11.394 -11.314 1.00 85.75 86 PHE A CA 1
ATOM 644 C C . PHE A 1 86 ? 6.162 11.755 -10.852 1.00 85.75 86 PHE A C 1
ATOM 646 O O . PHE A 1 86 ? 6.003 12.487 -9.881 1.00 85.75 86 PHE A O 1
ATOM 653 N N . VAL A 1 87 ? 5.135 11.187 -11.495 1.00 86.62 87 VAL A N 1
ATOM 654 C CA . VAL A 1 87 ? 3.734 11.357 -11.081 1.00 86.62 87 VAL A CA 1
ATOM 655 C C . VAL A 1 87 ? 3.538 10.857 -9.646 1.00 86.62 87 VAL A C 1
ATOM 657 O O . VAL A 1 87 ? 3.011 11.584 -8.805 1.00 86.62 87 VAL A O 1
ATOM 660 N N . TRP A 1 88 ? 4.018 9.652 -9.338 1.00 85.88 88 TRP A N 1
ATOM 661 C CA . TRP A 1 88 ? 3.939 9.057 -8.005 1.00 85.88 88 TRP A CA 1
ATOM 662 C C . TRP A 1 88 ? 4.604 9.922 -6.926 1.00 85.88 88 TRP A C 1
ATOM 664 O O . TRP A 1 88 ? 4.061 10.033 -5.833 1.00 85.88 88 TRP A O 1
ATOM 674 N N . GLY A 1 89 ? 5.709 10.604 -7.238 1.00 89.44 89 GLY A N 1
ATOM 675 C CA . GLY A 1 89 ? 6.391 11.517 -6.319 1.00 89.44 89 GLY A CA 1
ATOM 676 C C . GLY A 1 89 ? 5.511 12.661 -5.803 1.00 89.44 89 GLY A C 1
ATOM 677 O O . GLY A 1 89 ? 5.708 13.109 -4.677 1.00 89.44 89 GLY A O 1
ATOM 678 N N . TYR A 1 90 ? 4.505 13.093 -6.574 1.00 90.88 90 TYR A N 1
ATOM 679 C CA . TYR A 1 90 ? 3.502 14.063 -6.114 1.00 90.88 90 TYR A CA 1
ATOM 680 C C . TYR A 1 90 ? 2.334 13.397 -5.382 1.00 90.88 90 TYR A C 1
ATOM 682 O O . TYR A 1 90 ? 1.859 13.914 -4.371 1.00 90.88 90 TYR A O 1
ATOM 690 N N . PHE A 1 91 ? 1.863 12.250 -5.878 1.00 87.88 91 PHE A N 1
ATOM 691 C CA . PHE A 1 91 ? 0.711 11.557 -5.296 1.00 87.88 91 PHE A CA 1
ATOM 692 C C . PHE A 1 91 ? 1.015 10.929 -3.937 1.00 87.88 91 PHE A C 1
ATOM 694 O O . PHE A 1 91 ? 0.153 10.949 -3.068 1.00 87.88 91 PHE A O 1
ATOM 701 N N . GLN A 1 92 ? 2.220 10.401 -3.728 1.00 87.06 92 GLN A N 1
ATOM 702 C CA . GLN A 1 92 ? 2.602 9.754 -2.475 1.00 87.06 92 GLN A CA 1
ATOM 703 C C . GLN A 1 92 ? 2.436 10.678 -1.250 1.00 87.06 92 GLN A C 1
ATOM 705 O O . GLN A 1 92 ? 1.648 10.330 -0.373 1.00 87.06 92 GLN A O 1
ATOM 710 N N . PRO A 1 93 ? 3.066 11.870 -1.180 1.00 87.88 93 PRO A N 1
ATOM 711 C CA . PRO A 1 93 ? 2.897 12.759 -0.029 1.00 87.88 93 PRO A CA 1
ATOM 712 C C . PRO A 1 93 ? 1.461 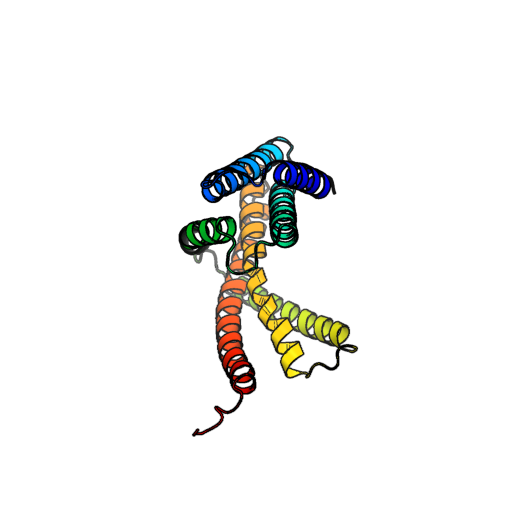13.284 0.113 1.00 87.88 93 PRO A C 1
ATOM 714 O O . PRO A 1 93 ? 0.998 13.509 1.229 1.00 87.88 93 PRO A O 1
ATOM 717 N N . MET A 1 94 ? 0.730 13.450 -0.995 1.00 88.94 94 MET A N 1
ATOM 718 C CA . MET A 1 94 ? -0.686 13.823 -0.954 1.00 88.94 94 MET A CA 1
ATOM 719 C C . MET A 1 94 ? -1.548 12.721 -0.320 1.00 88.94 94 MET A C 1
ATOM 721 O O . MET A 1 94 ? -2.415 13.022 0.497 1.00 88.94 94 MET A O 1
ATOM 725 N N . LEU A 1 95 ? -1.310 11.454 -0.675 1.00 85.19 95 LEU A N 1
ATOM 726 C CA . LEU A 1 95 ? -2.005 10.300 -0.101 1.00 85.19 95 LEU A CA 1
ATOM 727 C C . LEU A 1 95 ? -1.675 10.142 1.381 1.00 85.19 95 LEU A C 1
ATOM 729 O O . LEU A 1 95 ? -2.591 9.966 2.176 1.00 85.19 95 LEU A O 1
ATOM 733 N N . ASP A 1 96 ? -0.404 10.266 1.759 1.00 83.44 96 ASP A N 1
ATOM 734 C CA . ASP A 1 96 ? 0.020 10.186 3.160 1.00 83.44 96 ASP A CA 1
ATOM 735 C C . ASP A 1 96 ? -0.604 11.316 4.000 1.00 83.44 96 ASP A C 1
ATOM 737 O O . ASP A 1 96 ? -1.062 11.081 5.120 1.00 83.44 96 ASP A O 1
ATOM 741 N N . GLY A 1 97 ? -0.705 12.527 3.439 1.00 86.19 97 GLY A N 1
ATOM 742 C CA . GLY A 1 97 ? -1.398 13.655 4.064 1.00 86.19 97 GLY A CA 1
ATOM 743 C C . GLY A 1 97 ? -2.910 13.446 4.191 1.00 86.19 97 GLY A C 1
ATOM 744 O O . GLY A 1 97 ? -3.483 13.765 5.230 1.00 86.19 97 GLY A O 1
ATOM 745 N N . LEU A 1 98 ? -3.556 12.876 3.169 1.00 84.44 98 LEU A N 1
ATOM 746 C CA . LEU A 1 98 ? -4.988 12.560 3.200 1.00 84.44 98 LEU A CA 1
ATOM 747 C C . LEU A 1 98 ? -5.301 11.462 4.215 1.00 84.44 98 LEU A C 1
ATOM 749 O O . LEU A 1 98 ? -6.256 11.585 4.977 1.00 84.44 98 LEU A O 1
ATOM 753 N N . ILE A 1 99 ? -4.472 10.417 4.246 1.00 80.38 99 ILE A N 1
ATOM 754 C CA . ILE A 1 99 ? -4.514 9.391 5.281 1.00 80.38 99 ILE A CA 1
ATOM 755 C C . ILE A 1 99 ? -4.404 10.127 6.622 1.00 80.38 99 ILE A C 1
ATOM 757 O O . ILE A 1 99 ? -5.329 10.052 7.418 1.00 80.38 99 ILE A O 1
ATOM 761 N N . GLY A 1 100 ? -3.374 10.946 6.856 1.00 78.62 100 GLY A N 1
ATOM 762 C CA . GLY A 1 100 ? -3.232 11.708 8.107 1.00 78.62 100 GLY A CA 1
ATOM 763 C C . GLY A 1 100 ? -4.444 12.574 8.492 1.00 78.62 100 GLY A C 1
ATOM 764 O O . GLY A 1 100 ? -4.761 12.680 9.674 1.00 78.62 100 GLY A O 1
ATOM 765 N N . ALA A 1 101 ? -5.153 13.151 7.519 1.00 82.12 101 ALA A N 1
ATOM 766 C CA . ALA A 1 101 ? -6.350 13.964 7.748 1.00 82.12 101 ALA A CA 1
ATOM 767 C C . ALA A 1 101 ? -7.586 13.145 8.174 1.00 82.12 101 ALA A C 1
ATOM 769 O O . ALA A 1 101 ? -8.428 13.651 8.913 1.00 82.12 101 ALA A O 1
ATOM 770 N N . GLU A 1 102 ? -7.684 11.880 7.757 1.00 75.06 102 GLU A N 1
ATOM 771 C CA . GLU A 1 102 ? -8.727 10.930 8.184 1.00 75.06 102 GLU A CA 1
ATOM 772 C C . GLU A 1 102 ? -8.544 10.438 9.634 1.00 75.06 102 GLU A C 1
ATOM 774 O O . GLU A 1 102 ? -9.404 9.747 10.190 1.00 75.06 102 GLU A O 1
ATOM 779 N N . MET A 1 103 ? -7.423 10.776 10.279 1.00 73.69 103 MET A N 1
ATOM 780 C CA . MET A 1 103 ? -7.138 10.368 11.650 1.00 73.69 103 MET A CA 1
ATOM 781 C C . MET A 1 103 ? -8.006 11.145 12.654 1.00 73.69 103 MET A C 1
ATOM 783 O O . MET A 1 103 ? -7.694 12.268 13.052 1.00 73.69 103 MET A O 1
ATOM 787 N N . GLN A 1 104 ? -9.079 10.518 13.139 1.00 68.75 104 GLN A N 1
ATOM 788 C CA . GLN A 1 104 ? -9.886 11.051 14.240 1.00 68.75 104 GLN A CA 1
ATOM 789 C C . GLN A 1 104 ? -9.357 10.572 15.598 1.00 68.75 104 GLN A C 1
ATOM 791 O O . GLN A 1 104 ? -9.720 9.511 16.094 1.00 68.75 104 GLN A O 1
ATOM 796 N N . LEU A 1 105 ? -8.526 11.402 16.237 1.00 61.56 105 LEU A N 1
ATOM 797 C CA . LEU A 1 105 ? -7.996 11.159 17.591 1.00 61.56 105 LEU A CA 1
ATOM 798 C C . LEU A 1 105 ? -9.050 11.332 18.703 1.00 61.56 105 LEU A C 1
ATOM 800 O O . LEU A 1 105 ? -8.819 10.973 19.853 1.00 61.56 105 LEU A O 1
ATOM 804 N N . ARG A 1 106 ? -10.199 11.938 18.382 1.00 59.50 106 ARG A N 1
ATOM 805 C CA . ARG A 1 106 ? -11.169 12.427 19.374 1.00 59.50 106 ARG A CA 1
ATOM 806 C C . ARG A 1 106 ? -12.027 11.324 20.005 1.00 59.50 106 ARG A C 1
ATOM 808 O O . ARG A 1 106 ? -12.578 11.547 21.074 1.00 59.50 106 ARG A O 1
ATOM 815 N N . GLU A 1 107 ? -12.100 10.155 19.374 1.00 60.28 107 GLU A N 1
ATOM 816 C CA . GLU A 1 107 ? -12.829 8.970 19.861 1.00 60.28 107 GLU A CA 1
ATOM 817 C C . GLU A 1 107 ? -11.899 7.936 20.530 1.00 60.28 107 GLU A C 1
ATOM 819 O O . GLU A 1 107 ? -12.300 6.804 20.797 1.00 60.28 107 GLU A O 1
ATOM 824 N N . MET A 1 108 ? -10.636 8.295 20.795 1.00 60.53 108 MET A N 1
ATOM 825 C CA . MET A 1 108 ? -9.647 7.365 21.343 1.00 60.53 108 MET A CA 1
ATOM 826 C C . MET A 1 108 ? -9.876 7.106 22.832 1.00 60.53 108 MET A C 1
ATOM 828 O O . MET A 1 108 ? -9.339 7.800 23.693 1.00 60.53 108 MET A O 1
ATOM 832 N N . ASP A 1 109 ? -10.625 6.050 23.130 1.00 72.56 109 ASP A N 1
ATOM 833 C CA . ASP A 1 109 ? -10.615 5.449 24.457 1.00 72.56 109 ASP A CA 1
ATOM 834 C C . ASP A 1 109 ? -9.309 4.665 24.684 1.00 72.56 109 ASP A C 1
ATOM 836 O O . ASP A 1 109 ? -8.840 3.923 23.810 1.00 72.56 109 ASP A O 1
ATOM 840 N N . LEU A 1 110 ? -8.720 4.804 25.875 1.00 73.94 110 LEU A N 1
ATOM 841 C CA . LEU A 1 110 ? -7.436 4.190 26.234 1.00 73.94 110 LEU A CA 1
ATOM 842 C C . LEU A 1 110 ? -7.504 2.655 26.145 1.00 73.94 110 LEU A C 1
ATOM 844 O O . LEU A 1 110 ? -6.523 1.999 25.788 1.00 73.94 110 LEU A O 1
ATOM 848 N N . HIS A 1 111 ? -8.688 2.088 26.392 1.00 76.88 111 HIS A N 1
ATOM 849 C CA . HIS A 1 111 ? -8.958 0.663 26.234 1.00 76.88 111 HIS A CA 1
ATOM 850 C C . HIS A 1 111 ? -8.819 0.201 24.772 1.00 76.88 111 HIS A C 1
ATOM 852 O O . HIS A 1 111 ? -8.208 -0.833 24.495 1.00 76.88 111 HIS A O 1
ATOM 858 N N . THR A 1 112 ? -9.306 0.998 23.816 1.00 76.00 112 THR A N 1
ATOM 859 C CA . THR A 1 112 ? -9.220 0.704 22.373 1.00 76.00 112 THR A CA 1
ATOM 860 C C . THR A 1 112 ? -7.776 0.766 21.875 1.00 76.00 112 THR A C 1
ATOM 862 O O . THR A 1 112 ? -7.345 -0.075 21.082 1.00 76.00 112 THR A O 1
ATOM 865 N N . VAL A 1 113 ? -6.987 1.712 22.392 1.00 79.12 113 VAL A N 1
ATOM 866 C CA . VAL A 1 113 ? -5.545 1.805 22.107 1.00 79.12 113 VAL A CA 1
ATOM 867 C C . VAL A 1 113 ? -4.802 0.579 22.643 1.00 79.12 113 VAL A C 1
ATOM 869 O O . VAL A 1 113 ? -3.978 -0.001 21.931 1.00 79.12 113 VAL A O 1
ATOM 872 N N . GLY A 1 114 ? -5.125 0.144 23.866 1.00 83.00 114 GLY A N 1
ATOM 873 C CA . GLY A 1 114 ? -4.565 -1.068 24.467 1.00 83.00 114 GLY A CA 1
ATOM 874 C C . GLY A 1 114 ? -4.872 -2.329 23.655 1.00 83.00 114 GLY A C 1
ATOM 875 O O . GLY A 1 114 ? -3.969 -3.124 23.388 1.00 83.00 114 GLY A O 1
ATOM 876 N N . LEU A 1 115 ? -6.117 -2.475 23.187 1.00 80.44 115 LEU A N 1
ATOM 877 C CA . LEU A 1 115 ? -6.524 -3.563 22.291 1.00 80.44 115 LEU A CA 1
ATOM 878 C C . LEU A 1 115 ? -5.747 -3.540 20.969 1.00 80.44 115 LEU A C 1
ATOM 880 O O . LEU A 1 115 ? -5.274 -4.586 20.522 1.00 80.44 115 LEU A O 1
ATOM 884 N N . GLY A 1 116 ? -5.554 -2.362 20.369 1.00 79.12 116 GLY A N 1
ATOM 885 C CA . GLY A 1 116 ? -4.771 -2.223 19.141 1.00 79.12 116 GLY A CA 1
ATOM 886 C C . GLY A 1 116 ? -3.303 -2.613 19.315 1.00 79.12 116 GLY A C 1
ATOM 887 O O . GLY A 1 116 ? -2.754 -3.344 18.489 1.00 79.12 116 GLY A O 1
ATOM 888 N N . LEU A 1 117 ? -2.678 -2.216 20.427 1.00 81.44 117 LEU A N 1
ATOM 889 C CA . LEU A 1 117 ? -1.304 -2.612 20.741 1.00 81.44 117 LEU A CA 1
ATOM 890 C C . LEU A 1 117 ? -1.185 -4.124 20.996 1.00 81.44 117 LEU A C 1
ATOM 892 O O . LEU A 1 117 ? -0.245 -4.759 20.516 1.00 81.44 117 LEU A O 1
ATOM 896 N N . ALA A 1 118 ? -2.153 -4.721 21.697 1.00 85.00 118 ALA A N 1
ATOM 897 C CA . ALA A 1 118 ? -2.198 -6.165 21.909 1.00 85.00 118 ALA A CA 1
ATOM 898 C C . ALA A 1 118 ? -2.321 -6.926 20.577 1.00 85.00 118 ALA A C 1
ATOM 900 O O . ALA A 1 118 ? -1.557 -7.864 20.330 1.00 85.00 118 ALA A O 1
ATOM 901 N N . MET A 1 119 ? -3.213 -6.485 19.681 1.00 82.69 119 MET A N 1
ATOM 902 C CA . MET A 1 119 ? -3.338 -7.055 18.335 1.00 82.69 119 MET A CA 1
ATOM 903 C C . MET A 1 119 ? -2.043 -6.918 17.528 1.00 82.69 119 MET A C 1
ATOM 905 O O . MET A 1 119 ? -1.634 -7.878 16.868 1.00 82.69 119 MET A O 1
ATOM 909 N N . LEU A 1 120 ? -1.357 -5.771 17.611 1.00 80.50 120 LEU A N 1
ATOM 910 C CA . LEU A 1 120 ? -0.061 -5.563 16.963 1.00 80.50 120 LEU A CA 1
ATOM 911 C C . LEU A 1 120 ? 0.958 -6.603 17.449 1.00 80.50 120 LEU A C 1
ATOM 913 O O . LEU A 1 120 ? 1.553 -7.296 16.621 1.00 80.50 120 LEU A O 1
ATOM 917 N N . CYS A 1 121 ? 1.104 -6.785 18.763 1.00 81.75 121 CYS A N 1
ATOM 918 C CA . CYS A 1 121 ? 2.024 -7.765 19.348 1.00 81.75 121 CYS A CA 1
ATOM 919 C C . CYS A 1 121 ? 1.708 -9.210 18.924 1.00 81.75 121 CYS A C 1
ATOM 921 O O . CYS A 1 121 ? 2.615 -9.967 18.556 1.00 81.75 121 CYS A O 1
ATOM 923 N N . ILE A 1 122 ? 0.428 -9.594 18.918 1.00 85.38 122 ILE A N 1
ATOM 924 C CA . ILE A 1 122 ? -0.014 -10.928 18.479 1.00 85.38 122 ILE A CA 1
ATOM 925 C C . ILE A 1 122 ? 0.312 -11.131 16.996 1.00 85.38 122 ILE A C 1
ATOM 927 O O . ILE A 1 122 ? 0.892 -12.151 16.614 1.00 85.38 122 ILE A O 1
ATOM 931 N N . SER A 1 123 ? -0.010 -10.144 16.156 1.00 81.06 123 SER A N 1
ATOM 932 C CA . SER A 1 123 ? 0.239 -10.211 14.714 1.00 81.06 123 SER A CA 1
ATOM 933 C C . SER A 1 123 ? 1.734 -10.312 14.391 1.00 81.06 123 SER A C 1
ATOM 935 O O . SER A 1 123 ? 2.126 -11.094 13.520 1.00 81.06 123 SER A O 1
ATOM 937 N N . LEU A 1 124 ? 2.580 -9.592 15.136 1.00 76.19 124 LEU A N 1
ATOM 938 C CA . LEU A 1 124 ? 4.031 -9.634 14.991 1.00 76.19 124 LEU A CA 1
ATOM 939 C C . LEU A 1 124 ? 4.578 -11.009 15.384 1.00 76.19 124 LEU A C 1
ATOM 941 O O . LEU A 1 124 ? 5.375 -11.587 14.648 1.00 76.19 124 LEU A O 1
ATOM 945 N N . THR A 1 125 ? 4.093 -11.569 16.493 1.00 81.38 125 THR A N 1
ATOM 946 C CA . THR A 1 125 ? 4.495 -12.902 16.961 1.00 81.38 125 THR A CA 1
ATOM 947 C C . THR A 1 125 ? 4.114 -13.979 15.945 1.00 81.38 125 THR A C 1
ATOM 949 O O . THR A 1 125 ? 4.956 -14.783 15.548 1.00 81.38 125 THR A O 1
ATOM 952 N N . CYS A 1 126 ? 2.877 -13.956 15.440 1.00 84.06 126 CYS A N 1
ATOM 953 C CA . CYS A 1 126 ? 2.416 -14.889 14.411 1.00 84.06 126 CYS A CA 1
ATOM 954 C C . CYS A 1 126 ? 3.246 -14.784 13.116 1.00 84.06 126 CYS A C 1
ATOM 956 O O . CYS A 1 126 ? 3.638 -15.801 12.536 1.00 84.06 126 CYS A O 1
ATOM 958 N N . ARG A 1 127 ? 3.595 -13.562 12.685 1.00 77.00 127 ARG A N 1
ATOM 959 C CA . ARG A 1 127 ? 4.480 -13.347 11.526 1.00 77.00 127 ARG A CA 1
ATOM 960 C C . ARG A 1 127 ? 5.886 -13.883 11.749 1.00 77.00 127 ARG A C 1
ATOM 962 O O . ARG A 1 127 ? 6.434 -14.482 10.826 1.00 77.00 127 ARG A O 1
ATOM 969 N N . LEU A 1 128 ? 6.466 -13.690 12.933 1.00 74.06 128 LEU A N 1
ATOM 970 C CA . LEU A 1 128 ? 7.785 -14.233 13.265 1.00 74.06 128 LEU A CA 1
ATOM 971 C C . LEU A 1 128 ? 7.777 -15.760 13.187 1.00 74.06 128 LEU A C 1
ATOM 973 O O . LEU A 1 128 ? 8.648 -16.333 12.538 1.00 74.06 128 LEU A O 1
ATOM 977 N N . VAL A 1 129 ? 6.755 -16.404 13.756 1.00 82.44 129 VAL A N 1
ATOM 978 C CA . VAL A 1 129 ? 6.590 -17.864 13.695 1.00 82.44 129 VAL A CA 1
ATOM 979 C C . VAL A 1 129 ? 6.430 -18.334 12.248 1.00 82.44 129 VAL A C 1
ATOM 981 O O . VAL A 1 129 ? 7.150 -19.226 11.807 1.00 82.44 129 VAL A O 1
ATOM 984 N N . THR A 1 130 ? 5.552 -17.696 11.471 1.00 79.50 130 THR A N 1
ATOM 985 C CA . THR A 1 130 ? 5.312 -18.062 10.064 1.00 79.50 130 THR A CA 1
ATOM 986 C C . THR A 1 130 ? 6.576 -17.897 9.218 1.00 79.50 130 THR A C 1
ATOM 988 O O . THR A 1 130 ? 6.943 -18.791 8.459 1.00 79.50 130 THR A O 1
ATOM 991 N N . THR A 1 131 ? 7.287 -16.778 9.386 1.00 73.69 131 THR A N 1
ATOM 992 C CA . THR A 1 131 ? 8.544 -16.509 8.674 1.00 73.69 131 THR A CA 1
ATOM 993 C C . THR A 1 131 ? 9.607 -17.525 9.069 1.00 73.69 131 THR A C 1
ATOM 995 O O . THR A 1 131 ? 10.327 -18.017 8.203 1.00 73.69 131 THR A O 1
ATOM 998 N N . PHE A 1 132 ? 9.681 -17.887 10.354 1.00 71.00 132 PHE A N 1
ATOM 999 C CA . PHE A 1 132 ? 10.599 -18.905 10.851 1.00 71.00 132 PHE A CA 1
ATOM 1000 C C . PHE A 1 132 ? 10.350 -20.252 10.173 1.00 71.00 132 PHE A C 1
ATOM 1002 O O . PHE A 1 132 ? 11.293 -20.810 9.614 1.00 71.00 132 PHE A O 1
ATOM 1009 N N . TYR A 1 133 ? 9.093 -20.708 10.125 1.00 77.88 133 TYR A N 1
ATOM 1010 C CA . TYR A 1 133 ? 8.707 -21.934 9.419 1.00 77.88 133 TYR A CA 1
ATOM 1011 C C . TYR A 1 133 ? 9.055 -21.883 7.930 1.00 77.88 133 TYR A C 1
ATOM 1013 O O . TYR A 1 133 ? 9.644 -22.820 7.396 1.00 77.88 133 TYR A O 1
ATOM 1021 N N . MET A 1 134 ? 8.752 -20.769 7.266 1.00 70.69 134 MET A N 1
ATOM 1022 C CA . MET A 1 134 ? 8.960 -20.612 5.825 1.00 70.69 134 MET A CA 1
ATOM 1023 C C . MET A 1 134 ? 10.445 -20.544 5.430 1.00 70.69 134 MET A C 1
ATOM 1025 O O . MET A 1 134 ? 10.799 -20.851 4.297 1.00 70.69 134 MET A O 1
ATOM 1029 N N . THR A 1 135 ? 11.326 -20.189 6.369 1.00 67.62 135 THR A N 1
ATOM 1030 C CA . THR A 1 135 ? 12.780 -20.081 6.148 1.00 67.62 135 THR A CA 1
ATOM 1031 C C . THR A 1 135 ? 13.579 -21.277 6.670 1.00 67.62 135 THR A C 1
ATOM 1033 O O . THR A 1 135 ? 14.806 -21.2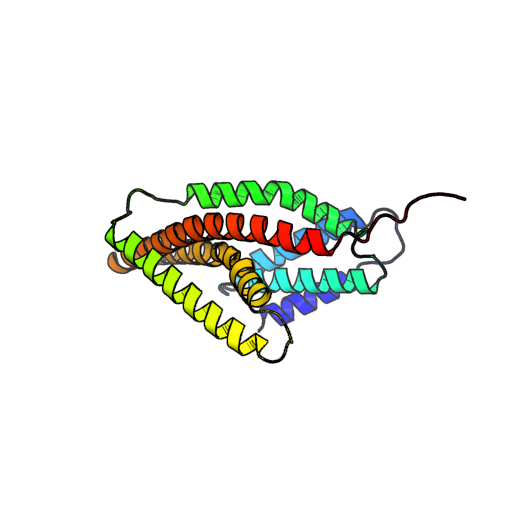84 6.565 1.00 67.62 135 THR A O 1
ATOM 1036 N N . LEU A 1 136 ? 12.931 -22.329 7.189 1.00 65.50 136 LEU A N 1
ATOM 1037 C CA . LEU A 1 136 ? 13.612 -23.562 7.622 1.00 65.50 136 LEU A CA 1
ATOM 1038 C C . LEU A 1 136 ? 14.401 -24.262 6.495 1.00 65.50 136 LEU A C 1
ATOM 1040 O O . LEU A 1 136 ? 15.268 -25.072 6.799 1.00 65.50 136 LEU A O 1
ATOM 1044 N N . GLY A 1 137 ? 14.177 -23.913 5.222 1.00 61.34 137 GLY A N 1
ATOM 1045 C CA . GLY A 1 137 ? 14.898 -24.479 4.073 1.00 61.34 137 GLY A CA 1
ATOM 1046 C C . GLY A 1 137 ? 15.896 -23.552 3.370 1.00 61.34 137 GLY A C 1
ATOM 1047 O O . GLY A 1 137 ? 16.551 -23.986 2.430 1.00 61.34 137 GLY A O 1
ATOM 1048 N N . THR A 1 138 ? 16.022 -22.282 3.769 1.00 61.50 138 THR A N 1
ATOM 1049 C CA . THR A 1 138 ? 16.678 -21.254 2.931 1.00 61.50 138 THR A CA 1
ATOM 1050 C C . THR A 1 138 ? 18.084 -20.843 3.383 1.00 61.50 138 THR A C 1
ATOM 1052 O O . THR A 1 138 ? 18.632 -19.895 2.838 1.00 61.50 138 THR A O 1
ATOM 1055 N N . GLY A 1 139 ? 18.681 -21.482 4.398 1.00 62.22 139 GLY A N 1
ATOM 1056 C CA . GLY A 1 139 ? 20.044 -21.157 4.871 1.00 62.22 139 GLY A CA 1
ATOM 1057 C C . GLY A 1 139 ? 20.232 -19.758 5.495 1.00 62.22 139 GLY A C 1
ATOM 1058 O O . GLY A 1 139 ? 21.305 -19.464 6.008 1.00 62.22 139 GLY A O 1
ATOM 1059 N N . PHE A 1 140 ? 19.197 -18.910 5.498 1.00 60.06 140 PHE A N 1
ATOM 1060 C CA . PHE A 1 140 ? 19.232 -17.552 6.050 1.00 60.06 140 PHE A CA 1
ATOM 1061 C C . PHE A 1 140 ? 19.437 -17.524 7.566 1.00 60.06 140 PHE A C 1
ATOM 1063 O O . PHE A 1 140 ? 18.841 -18.319 8.312 1.00 60.06 140 PHE A O 1
ATOM 1070 N N . ASN A 1 141 ? 20.209 -16.533 8.017 1.00 68.31 141 ASN A N 1
ATOM 1071 C CA . ASN A 1 141 ? 20.491 -16.268 9.421 1.00 68.31 141 ASN A CA 1
ATOM 1072 C C . ASN A 1 141 ? 19.234 -15.729 10.132 1.00 68.31 141 ASN A C 1
ATOM 1074 O O . ASN A 1 141 ? 18.399 -15.053 9.531 1.00 68.31 141 ASN A O 1
ATOM 1078 N N . ILE A 1 142 ? 19.095 -15.977 11.438 1.00 65.31 142 ILE A N 1
ATOM 1079 C CA . ILE A 1 142 ? 17.930 -15.553 12.245 1.00 65.31 142 ILE A CA 1
ATOM 1080 C C . ILE A 1 142 ? 17.699 -14.034 12.127 1.00 65.31 142 ILE A C 1
ATOM 1082 O O . ILE A 1 142 ? 16.561 -13.570 12.082 1.00 65.31 142 ILE A O 1
ATOM 1086 N N . LYS A 1 143 ? 18.783 -13.262 11.983 1.00 63.66 143 LYS A N 1
ATOM 1087 C CA . LYS A 1 143 ? 18.753 -11.804 11.786 1.00 63.66 143 LYS A CA 1
ATOM 1088 C C . LYS A 1 143 ? 18.090 -11.390 10.467 1.00 63.66 143 LYS A C 1
ATOM 1090 O O . LYS A 1 143 ? 17.345 -10.418 10.449 1.00 63.66 143 LYS A O 1
ATOM 1095 N N . GLU A 1 144 ? 18.307 -12.139 9.389 1.00 66.00 144 GLU A N 1
ATOM 1096 C CA . GLU A 1 144 ? 17.716 -11.864 8.072 1.00 66.00 144 GLU A CA 1
ATOM 1097 C C . GLU A 1 144 ? 16.239 -12.261 8.039 1.00 66.00 144 GLU A C 1
ATOM 1099 O O . GLU A 1 144 ? 15.417 -11.553 7.468 1.00 66.00 144 GLU A O 1
ATOM 1104 N N . ARG A 1 145 ? 15.869 -13.343 8.734 1.00 68.75 145 ARG A N 1
ATOM 1105 C CA . ARG A 1 145 ? 14.467 -13.772 8.881 1.00 68.75 145 ARG A CA 1
ATOM 1106 C C . ARG A 1 145 ? 13.635 -12.726 9.620 1.00 68.75 145 ARG A C 1
ATOM 1108 O O . ARG A 1 145 ? 12.534 -12.392 9.191 1.00 68.75 145 ARG A O 1
ATOM 1115 N N . ILE A 1 146 ? 14.185 -12.180 10.705 1.00 66.06 146 ILE A N 1
ATOM 1116 C CA . ILE A 1 146 ? 13.570 -11.080 11.456 1.00 66.06 146 ILE A CA 1
ATOM 1117 C C . ILE A 1 146 ? 13.517 -9.812 10.594 1.00 66.06 146 ILE A C 1
ATOM 1119 O O . ILE A 1 146 ? 12.491 -9.136 10.579 1.00 66.06 146 ILE A O 1
ATOM 1123 N N . PHE A 1 147 ? 14.567 -9.522 9.819 1.00 67.31 147 PHE A N 1
ATOM 1124 C CA . PHE A 1 147 ? 14.569 -8.392 8.891 1.00 67.31 147 PHE A CA 1
ATOM 1125 C C . PHE A 1 147 ? 13.468 -8.505 7.831 1.00 67.31 147 PHE A C 1
ATOM 1127 O O . PHE A 1 147 ? 12.727 -7.548 7.638 1.00 67.31 147 PHE A O 1
ATOM 1134 N N . VAL A 1 148 ? 13.288 -9.670 7.204 1.00 67.38 148 VAL A N 1
ATOM 1135 C CA . VAL A 1 148 ? 12.214 -9.900 6.222 1.00 67.38 148 VAL A CA 1
ATOM 1136 C C . VAL A 1 148 ? 10.834 -9.773 6.872 1.00 67.38 148 VAL A C 1
ATOM 1138 O O . VAL A 1 148 ? 9.957 -9.106 6.322 1.00 67.38 148 VAL A O 1
ATOM 1141 N N . ALA A 1 149 ? 10.638 -10.350 8.062 1.00 66.81 149 ALA A N 1
ATOM 1142 C CA . ALA A 1 149 ? 9.374 -10.239 8.792 1.00 66.81 149 ALA A CA 1
ATOM 1143 C C . ALA A 1 149 ? 9.019 -8.776 9.116 1.00 66.81 149 ALA A C 1
ATOM 1145 O O . ALA A 1 149 ? 7.852 -8.383 9.021 1.00 66.81 149 ALA A O 1
ATOM 1146 N N . ILE A 1 150 ? 10.027 -7.968 9.458 1.00 64.00 150 ILE A N 1
ATOM 1147 C CA . ILE A 1 150 ? 9.866 -6.554 9.807 1.00 64.00 150 ILE A CA 1
ATOM 1148 C C . ILE A 1 150 ? 9.751 -5.659 8.563 1.00 64.00 150 ILE A C 1
ATOM 1150 O O . ILE A 1 150 ? 8.935 -4.743 8.547 1.00 64.00 150 ILE A O 1
ATOM 1154 N N . ALA A 1 151 ? 10.465 -5.954 7.478 1.00 64.38 151 ALA A N 1
ATOM 1155 C CA . ALA A 1 151 ? 10.356 -5.231 6.208 1.00 64.38 151 ALA A CA 1
ATOM 1156 C C . ALA A 1 151 ? 8.954 -5.341 5.575 1.00 64.38 151 ALA A C 1
ATOM 1158 O O . ALA A 1 151 ? 8.587 -4.525 4.735 1.00 64.38 151 ALA A O 1
ATOM 1159 N N . LEU A 1 152 ? 8.148 -6.320 6.000 1.00 59.81 152 LEU A N 1
ATOM 1160 C CA . LEU A 1 152 ? 6.750 -6.500 5.593 1.00 59.81 152 LEU A CA 1
ATOM 1161 C C . LEU A 1 152 ? 5.737 -5.772 6.502 1.00 59.81 152 LEU A C 1
ATOM 1163 O O . LEU A 1 152 ? 4.527 -5.820 6.248 1.00 59.81 152 LEU A O 1
ATOM 1167 N N . ILE A 1 153 ? 6.188 -5.110 7.572 1.00 59.31 153 ILE A N 1
ATOM 1168 C CA . ILE A 1 153 ? 5.348 -4.281 8.457 1.00 59.31 153 ILE A CA 1
ATOM 1169 C C . ILE A 1 153 ? 4.687 -3.084 7.736 1.00 59.31 153 ILE A C 1
ATOM 1171 O O . ILE A 1 153 ? 3.518 -2.829 8.029 1.00 59.31 153 ILE A O 1
ATOM 1175 N N . PRO A 1 154 ? 5.301 -2.421 6.730 1.00 51.72 154 PRO A N 1
ATOM 1176 C CA . PRO A 1 154 ? 4.679 -1.307 6.000 1.00 51.72 154 PRO A CA 1
ATOM 1177 C C . PRO A 1 154 ? 3.387 -1.646 5.231 1.00 51.72 154 PRO A C 1
ATOM 1179 O O . PRO A 1 154 ? 2.756 -0.761 4.666 1.00 51.72 154 PRO A O 1
ATOM 1182 N N . LYS A 1 155 ? 2.927 -2.906 5.220 1.00 57.31 155 LYS A N 1
ATOM 1183 C CA . LYS A 1 155 ? 1.655 -3.317 4.593 1.00 57.31 155 LYS A CA 1
ATOM 1184 C C . LYS A 1 155 ? 0.397 -2.867 5.369 1.00 57.31 155 LYS A C 1
ATOM 1186 O O . LYS A 1 155 ? -0.717 -3.206 4.972 1.00 57.31 155 LYS A O 1
ATOM 1191 N N . ALA A 1 156 ? 0.565 -2.117 6.459 1.00 62.16 156 ALA A N 1
ATOM 1192 C CA . ALA A 1 156 ? -0.511 -1.605 7.310 1.00 62.16 156 ALA A CA 1
ATOM 1193 C C . ALA A 1 156 ? -1.390 -0.535 6.629 1.00 62.16 156 ALA A C 1
ATOM 1195 O O . ALA A 1 156 ? -2.560 -0.399 6.978 1.00 62.16 156 ALA A O 1
ATOM 1196 N N . THR A 1 157 ? -0.891 0.163 5.602 1.00 65.75 157 THR A N 1
ATOM 1197 C CA . THR A 1 157 ? -1.671 1.188 4.881 1.00 65.75 157 THR A CA 1
ATOM 1198 C C . THR A 1 157 ? -2.937 0.610 4.251 1.00 65.75 157 THR A C 1
ATOM 1200 O O . THR A 1 157 ? -4.001 1.217 4.318 1.00 65.75 157 THR A O 1
ATOM 1203 N N . VAL A 1 158 ? -2.859 -0.621 3.730 1.00 69.56 158 VAL A N 1
ATOM 1204 C CA . VAL A 1 158 ? -4.024 -1.313 3.160 1.00 69.56 158 VAL A CA 1
ATOM 1205 C C . VAL A 1 158 ? -5.090 -1.571 4.228 1.00 69.56 158 VAL A C 1
ATOM 1207 O O . VAL A 1 158 ? -6.277 -1.490 3.934 1.00 69.56 158 VAL A O 1
ATOM 1210 N N . GLN A 1 159 ? -4.689 -1.841 5.473 1.00 68.25 159 GLN A N 1
ATOM 1211 C CA . GLN A 1 159 ? -5.626 -2.099 6.569 1.00 68.25 159 GLN A CA 1
ATOM 1212 C C . GLN A 1 159 ? -6.392 -0.833 6.960 1.00 68.25 159 GLN A C 1
ATOM 1214 O O . GLN A 1 159 ? -7.598 -0.902 7.169 1.00 68.25 159 GLN A O 1
ATOM 1219 N N . ILE A 1 160 ? -5.728 0.327 6.967 1.00 74.50 160 ILE A N 1
ATOM 1220 C CA . ILE A 1 160 ? -6.382 1.617 7.235 1.00 74.50 160 ILE A CA 1
ATOM 1221 C C . ILE A 1 160 ? -7.346 1.985 6.125 1.00 74.50 160 ILE A C 1
ATOM 1223 O O . ILE A 1 160 ? -8.480 2.358 6.412 1.00 74.50 160 ILE A O 1
ATOM 1227 N N . THR A 1 161 ? -6.926 1.850 4.865 1.00 76.62 161 THR A N 1
ATOM 1228 C CA . THR A 1 161 ? -7.810 2.140 3.735 1.00 76.62 161 THR A CA 1
ATOM 1229 C C . THR A 1 161 ? -9.042 1.241 3.770 1.00 76.62 161 THR A C 1
ATOM 1231 O O . THR A 1 161 ? -10.152 1.731 3.607 1.00 76.62 161 THR A O 1
ATOM 1234 N N . ILE A 1 162 ? -8.879 -0.056 4.052 1.00 77.94 162 ILE A N 1
ATOM 1235 C CA . ILE A 1 162 ? -10.016 -0.975 4.191 1.00 77.94 162 ILE A CA 1
ATOM 1236 C C . ILE A 1 162 ? -10.894 -0.593 5.390 1.00 77.94 162 ILE A C 1
ATOM 1238 O O . ILE A 1 162 ? -12.112 -0.592 5.252 1.00 77.94 162 ILE A O 1
ATOM 1242 N N . GLY A 1 163 ? -10.307 -0.236 6.536 1.00 74.56 163 GLY A N 1
ATOM 1243 C CA . GLY A 1 163 ? -11.055 0.202 7.718 1.00 74.56 163 GLY A CA 1
ATOM 1244 C C . GLY A 1 163 ? -11.882 1.466 7.465 1.00 74.56 163 GLY A C 1
ATOM 1245 O O . GLY A 1 163 ? -13.058 1.512 7.818 1.00 74.56 163 GLY A O 1
ATOM 1246 N N . ALA A 1 164 ? -11.305 2.458 6.783 1.00 75.50 164 ALA A N 1
ATOM 1247 C CA . ALA A 1 164 ? -12.010 3.672 6.374 1.00 75.50 164 ALA A CA 1
ATOM 1248 C C . ALA A 1 164 ? -13.126 3.374 5.357 1.00 75.50 164 ALA A C 1
ATOM 1250 O O . ALA A 1 164 ? -14.244 3.862 5.506 1.00 75.50 164 ALA A O 1
ATOM 1251 N N . MET A 1 165 ? -12.863 2.511 4.369 1.00 77.31 165 MET A N 1
ATOM 1252 C CA . MET A 1 165 ? -13.871 2.094 3.387 1.00 77.31 165 MET A CA 1
ATOM 1253 C C . MET A 1 165 ? -15.021 1.305 4.021 1.00 77.31 165 MET A C 1
ATOM 1255 O O . MET A 1 165 ? -16.163 1.456 3.594 1.00 77.31 165 MET A O 1
ATOM 1259 N N . ALA A 1 166 ? -14.740 0.463 5.019 1.00 77.06 166 ALA A N 1
ATOM 1260 C CA . ALA A 1 166 ? -15.763 -0.285 5.744 1.00 77.06 166 ALA A CA 1
ATOM 1261 C C . ALA A 1 166 ? -16.698 0.657 6.516 1.00 77.06 166 ALA A C 1
ATOM 1263 O O . ALA A 1 166 ? -17.913 0.496 6.442 1.00 77.06 166 ALA A O 1
ATOM 1264 N N . LEU A 1 167 ? -16.144 1.678 7.180 1.00 76.88 167 LEU A N 1
ATOM 1265 C CA . LEU A 1 167 ? -16.924 2.717 7.855 1.00 76.88 167 LEU A CA 1
ATOM 1266 C C . LEU A 1 167 ? -17.775 3.523 6.866 1.00 76.88 167 LEU A C 1
ATOM 1268 O O . LEU A 1 167 ? -18.973 3.692 7.080 1.00 76.88 167 LEU A O 1
ATOM 1272 N N . GLU A 1 168 ? -17.183 3.976 5.758 1.00 77.75 168 GLU A N 1
ATOM 1273 C CA . GLU A 1 168 ? -17.920 4.709 4.724 1.00 77.75 168 GLU A CA 1
ATOM 1274 C C . GLU A 1 168 ? -19.063 3.857 4.148 1.00 77.75 168 GLU A C 1
ATOM 1276 O O . GLU A 1 168 ? -20.155 4.361 3.882 1.00 77.75 168 GLU A O 1
ATOM 1281 N N . HIS A 1 169 ? -18.835 2.553 3.980 1.00 79.31 169 HIS A N 1
ATOM 1282 C CA . HIS A 1 169 ? -19.858 1.630 3.511 1.00 79.31 169 HIS A CA 1
ATOM 1283 C C . HIS A 1 169 ? -20.985 1.442 4.534 1.00 79.31 169 HIS A C 1
ATOM 1285 O O . HIS A 1 169 ? -22.146 1.549 4.147 1.00 79.31 169 HIS A O 1
ATOM 1291 N N . ALA A 1 170 ? -20.662 1.246 5.818 1.00 79.06 170 ALA A N 1
ATOM 1292 C CA . ALA A 1 170 ? -21.641 1.119 6.901 1.00 79.06 170 ALA A CA 1
ATOM 1293 C C . ALA A 1 170 ? -22.538 2.366 7.017 1.00 79.06 170 ALA A C 1
ATOM 1295 O O . ALA A 1 170 ? -23.761 2.256 7.100 1.00 79.06 170 ALA A O 1
ATOM 1296 N N . ILE A 1 171 ? -21.952 3.562 6.911 1.00 78.69 171 ILE A N 1
ATOM 1297 C CA . ILE A 1 171 ? -22.706 4.824 6.914 1.00 78.69 171 ILE A CA 1
ATOM 1298 C C . ILE A 1 171 ? -23.621 4.921 5.683 1.00 78.69 171 ILE A C 1
ATOM 1300 O O . ILE A 1 171 ? -24.778 5.320 5.798 1.00 78.69 171 ILE A O 1
ATOM 1304 N N . ARG A 1 172 ? -23.134 4.535 4.495 1.00 79.25 172 ARG A N 1
ATOM 1305 C CA . ARG A 1 172 ? -23.913 4.595 3.244 1.00 79.25 172 ARG A CA 1
ATOM 1306 C C . ARG A 1 172 ? -25.137 3.683 3.239 1.00 79.25 172 ARG A C 1
ATOM 1308 O O . ARG A 1 172 ? -26.137 4.049 2.630 1.00 79.25 172 ARG A O 1
ATOM 1315 N N . ILE A 1 173 ? -25.049 2.507 3.857 1.00 80.62 173 ILE A N 1
ATOM 1316 C CA . ILE A 1 173 ? -26.167 1.554 3.918 1.00 80.62 173 ILE A CA 1
ATOM 1317 C C . ILE A 1 173 ? -27.151 1.862 5.056 1.00 80.62 173 ILE A C 1
ATOM 1319 O O . ILE A 1 173 ? -28.168 1.184 5.157 1.00 80.62 173 ILE A O 1
ATOM 1323 N N . GLY A 1 174 ? -26.880 2.882 5.883 1.00 75.31 174 GLY A N 1
ATOM 1324 C CA . GLY A 1 174 ? -27.705 3.200 7.052 1.00 75.31 174 GLY A CA 1
ATOM 1325 C C . GLY A 1 174 ? -27.677 2.087 8.101 1.00 75.31 174 GLY A C 1
ATOM 1326 O O . GLY A 1 174 ? -28.714 1.771 8.675 1.00 75.31 174 GLY A O 1
ATOM 1327 N N . ALA A 1 175 ? -26.507 1.466 8.277 1.00 74.12 175 ALA A N 1
ATOM 1328 C CA . ALA A 1 175 ? -26.252 0.412 9.253 1.00 74.12 175 ALA A CA 1
ATOM 1329 C C . ALA A 1 175 ? -26.600 0.859 10.684 1.00 74.12 175 ALA A C 1
ATOM 1331 O O . ALA A 1 175 ? -26.636 2.058 10.974 1.00 74.12 175 ALA A O 1
ATOM 1332 N N . ASP A 1 176 ? -26.839 -0.108 11.572 1.00 79.75 176 ASP A N 1
ATOM 1333 C CA . ASP A 1 176 ? -27.209 0.173 12.962 1.00 79.75 176 ASP A CA 1
ATOM 1334 C C . ASP A 1 176 ? -26.129 1.011 13.674 1.00 79.75 176 ASP A C 1
ATOM 1336 O O . ASP A 1 176 ? -24.940 0.953 13.339 1.00 79.75 176 ASP A O 1
ATOM 1340 N N . GLU A 1 177 ? -26.522 1.788 14.687 1.00 77.06 177 GLU A N 1
ATOM 1341 C CA . GLU A 1 177 ? -25.609 2.680 15.421 1.00 77.06 177 GLU A CA 1
ATOM 1342 C C . GLU A 1 177 ? -24.425 1.899 16.035 1.00 77.06 177 GLU A C 1
ATOM 1344 O O . GLU A 1 177 ? -23.299 2.401 16.114 1.00 77.06 177 GLU A O 1
ATOM 1349 N N . GLN A 1 178 ? -24.642 0.619 16.368 1.00 76.75 178 GLN A N 1
ATOM 1350 C CA . GLN A 1 178 ? -23.605 -0.301 16.840 1.00 76.75 178 GLN A CA 1
ATOM 1351 C C . GLN A 1 178 ? -22.571 -0.667 15.764 1.00 76.75 178 GLN A C 1
ATOM 1353 O O . GLN A 1 178 ? -21.381 -0.777 16.066 1.00 76.75 178 GLN A O 1
ATOM 1358 N N . GLU A 1 179 ? -22.987 -0.839 14.509 1.00 77.12 179 GLU A N 1
ATOM 1359 C CA . GLU A 1 179 ? -22.092 -1.198 13.401 1.00 77.12 179 GLU A CA 1
ATOM 1360 C C . GLU A 1 179 ? -21.185 -0.022 13.023 1.00 77.12 179 GLU A C 1
ATOM 1362 O O . GLU A 1 179 ? -19.998 -0.208 12.740 1.00 77.12 179 GLU A O 1
ATOM 1367 N N . ILE A 1 180 ? -21.715 1.202 13.101 1.00 77.56 180 ILE A N 1
ATOM 1368 C CA . ILE A 1 180 ? -20.943 2.435 12.905 1.00 77.56 180 ILE A CA 1
ATOM 1369 C C . ILE A 1 180 ? -19.911 2.599 14.029 1.00 77.56 180 ILE A C 1
ATOM 1371 O O . ILE A 1 180 ? -18.741 2.883 13.754 1.00 77.56 180 ILE A O 1
ATOM 1375 N N . ALA A 1 181 ? -20.301 2.351 15.284 1.00 79.38 181 ALA A N 1
ATOM 1376 C CA . ALA A 1 181 ? -19.381 2.389 16.420 1.00 79.38 181 ALA A CA 1
ATOM 1377 C C . ALA A 1 181 ? -18.254 1.347 16.288 1.00 79.38 181 ALA A C 1
ATOM 1379 O O . ALA A 1 181 ? -17.081 1.665 16.505 1.00 79.38 181 ALA A O 1
ATOM 1380 N N . LEU A 1 182 ? -18.579 0.122 15.864 1.00 78.31 182 LEU A N 1
ATOM 1381 C CA . LEU A 1 182 ? -17.595 -0.936 15.626 1.00 78.31 182 LEU A CA 1
ATOM 1382 C C . LEU A 1 182 ? -16.632 -0.571 14.484 1.00 78.31 182 LEU A C 1
ATOM 1384 O O . LEU A 1 182 ? -15.418 -0.754 14.602 1.00 78.31 182 LEU A O 1
ATOM 1388 N N . ALA A 1 183 ? -17.145 -0.005 13.391 1.00 77.62 183 ALA A N 1
ATOM 1389 C CA . ALA A 1 183 ? -16.321 0.447 12.275 1.00 77.62 183 ALA A CA 1
ATOM 1390 C C . ALA A 1 183 ? -15.377 1.597 12.681 1.00 77.62 183 ALA A C 1
ATOM 1392 O O . ALA A 1 183 ? -14.202 1.595 12.299 1.00 77.62 183 ALA A O 1
ATOM 1393 N N . ASN A 1 184 ? -15.839 2.524 13.529 1.00 77.88 184 ASN A N 1
ATOM 1394 C CA . ASN A 1 184 ? -15.000 3.567 14.125 1.00 77.88 184 ASN A CA 1
ATOM 1395 C C . ASN A 1 184 ? -13.895 2.990 15.023 1.00 77.88 184 ASN A C 1
ATOM 1397 O O . ASN A 1 184 ? -12.740 3.425 14.938 1.00 77.88 184 ASN A O 1
ATOM 1401 N N . GLN A 1 185 ? -14.200 1.963 15.822 1.00 79.62 185 GLN A N 1
ATOM 1402 C CA . GLN A 1 185 ? -13.194 1.260 16.624 1.00 79.62 185 GLN A CA 1
ATOM 1403 C C . GLN A 1 185 ? -12.135 0.580 15.747 1.00 79.62 185 GLN A C 1
ATOM 1405 O O . GLN A 1 185 ? -10.938 0.753 15.984 1.00 79.62 185 GLN A O 1
ATOM 1410 N N . ILE A 1 186 ? -12.544 -0.138 14.697 1.00 79.12 186 ILE A N 1
ATOM 1411 C CA . ILE A 1 186 ? -11.621 -0.810 13.766 1.00 79.12 186 ILE A CA 1
ATOM 1412 C C . ILE A 1 186 ? -10.716 0.209 13.062 1.00 79.12 186 ILE A C 1
ATOM 1414 O O . ILE A 1 186 ? -9.501 -0.006 12.948 1.00 79.12 186 ILE A O 1
ATOM 1418 N N . ARG A 1 187 ? -11.279 1.342 12.622 1.00 78.94 187 ARG A N 1
ATOM 1419 C CA . ARG A 1 187 ? -10.513 2.443 12.020 1.00 78.94 187 ARG A CA 1
ATOM 1420 C C . ARG A 1 187 ? -9.470 2.983 13.000 1.00 78.94 187 ARG A C 1
ATOM 1422 O O . ARG A 1 187 ? -8.303 3.114 12.638 1.00 78.94 187 ARG A O 1
ATOM 1429 N N . THR A 1 188 ? -9.862 3.223 14.248 1.00 79.44 188 THR A N 1
ATOM 1430 C CA . THR A 1 188 ? -8.976 3.747 15.301 1.00 79.44 188 THR A CA 1
ATOM 1431 C C . THR A 1 188 ? -7.844 2.774 15.642 1.00 79.44 188 THR A C 1
ATOM 1433 O O . THR A 1 188 ? -6.682 3.171 15.726 1.00 79.44 188 THR A O 1
ATOM 1436 N N . ILE A 1 189 ? -8.146 1.479 15.766 1.00 80.12 189 ILE A N 1
ATOM 1437 C CA . ILE A 1 189 ? -7.140 0.430 15.997 1.00 80.12 189 ILE A CA 1
ATOM 1438 C C . ILE A 1 189 ? -6.134 0.371 14.839 1.00 80.12 189 ILE A C 1
ATOM 1440 O O . ILE A 1 189 ? -4.925 0.260 15.068 1.00 80.12 189 ILE A O 1
ATOM 1444 N N . SER A 1 190 ? -6.612 0.486 13.598 1.00 82.12 190 SER A N 1
ATOM 1445 C CA . SER A 1 190 ? -5.754 0.490 12.406 1.00 82.12 190 SER A CA 1
ATOM 1446 C C . SER A 1 190 ? -4.776 1.672 12.427 1.00 82.12 190 SER A C 1
ATOM 1448 O O . SER A 1 190 ? -3.592 1.501 12.131 1.00 82.12 190 SER A O 1
ATOM 1450 N N . TRP A 1 191 ? -5.243 2.843 12.869 1.00 80.00 191 TRP A N 1
ATOM 1451 C CA . TRP A 1 191 ? -4.430 4.046 13.049 1.00 80.00 191 TRP A CA 1
ATOM 1452 C C . TRP A 1 191 ? -3.345 3.918 14.117 1.00 80.00 191 TRP A C 1
ATOM 1454 O O . TRP A 1 191 ? -2.180 4.233 13.870 1.00 80.00 191 TRP A O 1
ATOM 1464 N N . VAL A 1 192 ? -3.697 3.408 15.296 1.00 81.00 192 VAL A N 1
ATOM 1465 C CA . VAL A 1 192 ? -2.710 3.136 16.353 1.00 81.00 192 VAL A CA 1
ATOM 1466 C C . VAL A 1 192 ? -1.657 2.159 15.836 1.00 81.00 192 VAL A C 1
ATOM 1468 O O . VAL A 1 192 ? -0.456 2.381 15.996 1.00 81.00 192 VAL A O 1
ATOM 1471 N N . THR A 1 193 ? -2.102 1.110 15.144 1.00 80.38 193 THR A N 1
ATOM 1472 C CA . THR A 1 193 ? -1.211 0.083 14.608 1.00 80.38 193 THR A CA 1
ATOM 1473 C C . THR A 1 193 ? -0.231 0.664 13.591 1.00 80.38 193 THR A C 1
ATOM 1475 O O . THR A 1 193 ? 0.959 0.373 13.701 1.00 80.38 193 THR A O 1
ATOM 1478 N N . ILE A 1 194 ? -0.671 1.511 12.644 1.00 81.88 194 ILE A N 1
ATOM 1479 C CA . ILE A 1 194 ? 0.252 2.097 11.655 1.00 81.88 194 ILE A CA 1
ATOM 1480 C C . ILE A 1 194 ? 1.253 3.051 12.291 1.00 81.88 194 ILE A C 1
ATOM 1482 O O . ILE A 1 194 ? 2.409 3.055 11.883 1.00 81.88 194 ILE A O 1
ATOM 1486 N N . LEU A 1 195 ? 0.842 3.842 13.284 1.00 82.00 195 LEU A N 1
ATOM 1487 C CA . LEU A 1 195 ? 1.721 4.834 13.891 1.00 82.00 195 LEU A CA 1
ATOM 1488 C C . LEU A 1 195 ? 2.887 4.132 14.593 1.00 82.00 195 LEU A C 1
ATOM 1490 O O . LEU A 1 195 ? 4.050 4.466 14.363 1.00 82.00 195 LEU A O 1
ATOM 1494 N N . PHE A 1 196 ? 2.597 3.089 15.373 1.00 81.69 196 PHE A N 1
ATOM 1495 C CA . PHE A 1 196 ? 3.637 2.257 15.979 1.00 81.69 196 PHE A CA 1
ATOM 1496 C C . PHE A 1 196 ? 4.442 1.485 14.927 1.00 81.69 196 PHE A C 1
ATOM 1498 O O . PHE A 1 196 ? 5.673 1.473 14.979 1.00 81.69 196 PHE A O 1
ATOM 1505 N N . ALA A 1 197 ? 3.773 0.884 13.943 1.00 79.69 197 ALA A N 1
ATOM 1506 C CA . ALA A 1 197 ? 4.409 0.121 12.873 1.00 79.69 197 ALA A CA 1
ATOM 1507 C C . ALA A 1 197 ? 5.377 0.965 12.028 1.00 79.69 197 ALA A C 1
ATOM 1509 O O . ALA A 1 197 ? 6.456 0.485 11.690 1.00 79.69 197 ALA A O 1
ATOM 1510 N N . ALA A 1 198 ? 5.026 2.213 11.713 1.00 79.38 198 ALA A N 1
ATOM 1511 C CA . ALA A 1 198 ? 5.853 3.134 10.940 1.00 79.38 198 ALA A CA 1
ATOM 1512 C C . ALA A 1 198 ? 7.116 3.532 11.713 1.00 79.38 198 ALA A C 1
ATOM 1514 O O . ALA A 1 198 ? 8.217 3.454 11.170 1.00 79.38 198 ALA A O 1
ATOM 1515 N N . ASN A 1 199 ? 6.976 3.875 12.998 1.00 82.81 199 ASN A N 1
ATOM 1516 C CA . ASN A 1 199 ? 8.112 4.214 13.860 1.00 82.81 199 ASN A CA 1
ATOM 1517 C C . ASN A 1 199 ? 9.061 3.018 14.048 1.00 82.81 199 ASN A C 1
ATOM 1519 O O . ASN A 1 199 ? 10.268 3.136 13.835 1.00 82.81 199 ASN A O 1
ATOM 1523 N N . ILE A 1 200 ? 8.520 1.841 14.383 1.00 79.81 200 ILE A N 1
ATOM 1524 C CA . ILE A 1 200 ? 9.313 0.611 14.540 1.00 79.81 200 ILE A CA 1
ATOM 1525 C C . ILE A 1 200 ? 9.963 0.218 13.206 1.00 79.81 200 ILE A C 1
ATOM 1527 O O . ILE A 1 200 ? 11.149 -0.114 13.165 1.00 79.81 200 ILE A O 1
ATOM 1531 N N . GLY A 1 201 ? 9.214 0.294 12.105 1.00 75.19 201 GLY A N 1
ATOM 1532 C CA . GLY A 1 201 ? 9.698 -0.014 10.761 1.00 75.19 201 GLY A CA 1
ATOM 1533 C C . GLY A 1 201 ? 10.858 0.885 10.333 1.00 75.19 201 GLY A C 1
ATOM 1534 O O . GLY A 1 201 ? 11.855 0.383 9.810 1.00 75.19 201 GLY A O 1
ATOM 1535 N N . ALA A 1 202 ? 10.784 2.189 10.612 1.00 77.50 202 ALA A N 1
ATOM 1536 C CA . ALA A 1 202 ? 11.858 3.138 10.322 1.00 77.50 202 ALA A CA 1
ATOM 1537 C C . ALA A 1 202 ? 13.140 2.829 11.119 1.00 77.50 202 ALA A C 1
ATOM 1539 O O . ALA A 1 202 ? 14.231 2.768 10.543 1.00 77.50 202 ALA A O 1
ATOM 1540 N N . ILE A 1 203 ? 13.019 2.561 12.425 1.00 78.44 203 ILE A N 1
ATOM 1541 C CA . ILE A 1 203 ? 14.159 2.203 13.288 1.00 78.44 203 ILE A CA 1
ATOM 1542 C C . ILE A 1 203 ? 14.831 0.918 12.792 1.00 78.44 203 ILE A C 1
ATOM 1544 O O . ILE A 1 203 ? 16.053 0.843 12.668 1.00 78.44 203 ILE A O 1
ATOM 1548 N N . VAL A 1 204 ? 14.046 -0.106 12.461 1.00 73.62 204 VAL A N 1
ATOM 1549 C CA . VAL A 1 204 ? 14.612 -1.389 12.026 1.00 73.62 204 VAL A CA 1
ATOM 1550 C C . VAL A 1 204 ? 15.238 -1.284 10.639 1.00 73.62 204 VAL A C 1
ATOM 1552 O O . VAL A 1 204 ? 16.289 -1.885 10.397 1.00 73.62 204 VAL A O 1
ATOM 1555 N N . THR A 1 205 ? 14.640 -0.500 9.741 1.00 74.81 205 THR A N 1
ATOM 1556 C CA . THR A 1 205 ? 15.185 -0.288 8.395 1.00 74.81 205 THR A CA 1
ATOM 1557 C C . THR A 1 205 ? 16.530 0.427 8.457 1.00 74.81 205 THR A C 1
ATOM 1559 O O . THR A 1 205 ? 17.471 -0.022 7.812 1.00 74.81 205 THR A O 1
ATOM 1562 N N . THR A 1 206 ? 16.676 1.472 9.277 1.00 76.19 206 THR A N 1
ATOM 1563 C CA . THR A 1 206 ? 17.955 2.197 9.414 1.00 76.19 206 THR A CA 1
ATOM 1564 C C . THR A 1 206 ? 19.061 1.334 10.034 1.00 76.19 206 THR A C 1
ATOM 1566 O O . THR A 1 206 ? 20.194 1.322 9.539 1.00 76.19 206 THR A O 1
ATOM 1569 N N . LEU A 1 207 ? 18.735 0.532 11.055 1.00 72.19 207 LEU A N 1
ATOM 1570 C CA . LEU A 1 207 ? 19.676 -0.411 11.671 1.00 72.19 207 LEU A CA 1
ATOM 1571 C C . LEU A 1 207 ? 20.110 -1.526 10.709 1.00 72.19 207 LEU A C 1
ATOM 1573 O O . LEU A 1 207 ? 21.286 -1.894 10.660 1.00 72.19 207 LEU A O 1
ATOM 1577 N N . SER A 1 208 ? 19.171 -2.064 9.933 1.00 67.44 208 SER A N 1
ATOM 1578 C CA . SER A 1 208 ? 19.439 -3.183 9.025 1.00 67.44 208 SER A CA 1
ATOM 1579 C C . SER A 1 208 ? 20.131 -2.733 7.743 1.00 67.44 208 SER A C 1
ATOM 1581 O O . SER A 1 208 ? 21.055 -3.408 7.293 1.00 67.44 208 SER A O 1
ATOM 1583 N N . ALA A 1 209 ? 19.761 -1.566 7.203 1.00 66.19 209 ALA A N 1
ATOM 1584 C CA . ALA A 1 209 ? 20.453 -0.946 6.077 1.00 66.19 209 ALA A CA 1
ATOM 1585 C C . ALA A 1 209 ? 21.934 -0.731 6.407 1.00 66.19 209 ALA A C 1
ATOM 1587 O O . ALA A 1 209 ? 22.794 -1.118 5.623 1.00 66.19 209 ALA A O 1
ATOM 1588 N N . SER A 1 210 ? 22.242 -0.229 7.607 1.00 63.53 210 SER A N 1
ATOM 1589 C CA . SER A 1 210 ? 23.626 -0.041 8.062 1.00 63.53 210 SER A CA 1
ATOM 1590 C C . SER A 1 210 ? 24.404 -1.363 8.145 1.00 63.53 210 SER A C 1
ATOM 1592 O O . SER A 1 210 ? 25.576 -1.410 7.776 1.00 63.53 210 SER A O 1
ATOM 1594 N N . LYS A 1 211 ? 23.758 -2.460 8.572 1.00 61.94 211 LYS A N 1
ATOM 1595 C CA . LYS A 1 211 ? 24.399 -3.786 8.652 1.00 61.94 211 LYS A CA 1
ATOM 1596 C C . LYS A 1 211 ? 24.592 -4.482 7.301 1.00 61.94 211 LYS A C 1
ATOM 1598 O O . LYS A 1 211 ? 25.595 -5.171 7.131 1.00 61.94 211 LYS A O 1
ATOM 1603 N N . LEU A 1 212 ? 23.663 -4.321 6.357 1.00 53.69 212 LEU A N 1
ATOM 1604 C CA . LEU A 1 212 ? 23.735 -4.933 5.021 1.00 53.69 212 LEU A CA 1
ATOM 1605 C C . LEU A 1 212 ? 24.617 -4.131 4.046 1.00 53.69 212 LEU A C 1
ATOM 1607 O O . LEU A 1 212 ? 25.363 -4.728 3.269 1.00 53.69 212 LEU A O 1
ATOM 1611 N N . LEU A 1 213 ? 24.613 -2.794 4.126 1.00 47.56 213 LEU A N 1
ATOM 1612 C CA . LEU A 1 213 ? 25.481 -1.936 3.305 1.00 47.56 213 LEU A CA 1
ATOM 1613 C C . LEU A 1 213 ? 26.964 -2.080 3.670 1.00 47.56 213 LEU A C 1
ATOM 1615 O O . LEU A 1 213 ? 27.809 -2.042 2.780 1.00 47.56 213 LEU A O 1
ATOM 1619 N N . GLN A 1 214 ? 27.298 -2.328 4.941 1.00 48.62 214 GLN A N 1
ATOM 1620 C CA . GLN A 1 214 ? 28.687 -2.594 5.345 1.00 48.62 214 GLN A CA 1
ATOM 1621 C C . GLN A 1 214 ? 29.256 -3.895 4.757 1.00 48.62 214 GLN A C 1
ATOM 1623 O O . GLN A 1 214 ? 30.464 -3.985 4.570 1.00 48.62 214 GLN A O 1
ATOM 1628 N N . SER A 1 215 ? 28.414 -4.877 4.411 1.00 44.47 215 SER A N 1
ATOM 1629 C CA . SER A 1 215 ? 28.868 -6.111 3.742 1.00 44.47 215 SER A CA 1
ATOM 1630 C C . SER A 1 215 ? 28.985 -5.977 2.218 1.00 44.47 215 SER A C 1
ATOM 1632 O O . SER A 1 215 ? 29.480 -6.892 1.571 1.00 44.47 215 SER A O 1
ATOM 1634 N N . SER A 1 216 ? 28.545 -4.851 1.639 1.00 38.03 216 SER A N 1
ATOM 1635 C CA . SER A 1 216 ? 28.524 -4.626 0.184 1.00 38.03 216 SER A CA 1
ATOM 1636 C C . SER A 1 216 ? 29.615 -3.667 -0.309 1.00 38.03 216 SER A C 1
ATOM 1638 O O . SER A 1 216 ? 29.616 -3.312 -1.484 1.00 38.03 216 SER A O 1
ATOM 1640 N N . CYS A 1 217 ? 30.544 -3.238 0.554 1.00 33.47 217 CYS A N 1
ATOM 1641 C CA . CYS A 1 217 ? 31.724 -2.487 0.128 1.00 33.47 217 CYS A CA 1
ATOM 1642 C C . CYS A 1 217 ? 32.873 -3.477 -0.143 1.00 33.47 217 CYS A C 1
ATOM 1644 O O . CYS A 1 217 ? 33.499 -3.937 0.816 1.00 33.47 217 CYS A O 1
ATOM 1646 N N . PRO A 1 218 ? 33.164 -3.863 -1.402 1.00 37.72 218 PRO A N 1
ATOM 1647 C CA . PRO A 1 218 ? 34.447 -4.481 -1.697 1.00 37.72 218 PRO A CA 1
ATOM 1648 C C . PRO A 1 218 ? 35.548 -3.459 -1.370 1.00 37.72 218 PRO A C 1
ATOM 1650 O O . PRO A 1 218 ? 35.368 -2.269 -1.651 1.00 37.72 218 PRO A O 1
ATOM 1653 N N . PRO A 1 219 ? 36.676 -3.873 -0.767 1.00 36.72 219 PRO A N 1
ATOM 1654 C CA . PRO A 1 219 ? 37.784 -2.966 -0.528 1.00 36.72 219 PRO A CA 1
ATOM 1655 C C . PRO A 1 219 ? 38.212 -2.379 -1.870 1.00 36.72 219 PRO A C 1
ATOM 1657 O O . PRO A 1 219 ? 38.530 -3.102 -2.814 1.00 36.72 219 PRO A O 1
ATOM 1660 N N . SER A 1 220 ? 38.193 -1.051 -1.943 1.00 41.34 220 SER A N 1
ATOM 1661 C CA . SER A 1 220 ? 38.893 -0.275 -2.952 1.00 41.34 220 SER A CA 1
ATOM 1662 C C . SER A 1 220 ? 40.316 -0.817 -3.065 1.00 41.34 220 SER A C 1
ATOM 1664 O O . SER A 1 220 ? 41.134 -0.607 -2.164 1.00 41.34 220 SER A O 1
ATOM 1666 N N . HIS A 1 221 ? 40.593 -1.551 -4.143 1.00 38.31 221 HIS A N 1
ATOM 1667 C CA . HIS A 1 221 ? 41.952 -1.908 -4.503 1.00 38.31 221 HIS A CA 1
ATOM 1668 C C . HIS A 1 221 ? 42.731 -0.609 -4.708 1.00 38.31 221 HIS A C 1
ATOM 1670 O O . HIS A 1 221 ? 42.447 0.194 -5.594 1.00 38.31 221 HIS A O 1
ATOM 1676 N N . LEU A 1 222 ? 43.677 -0.414 -3.798 1.00 40.62 222 LEU A N 1
ATOM 1677 C CA . LEU A 1 222 ? 44.793 0.503 -3.878 1.00 40.62 222 LEU A CA 1
ATOM 1678 C C . LEU A 1 222 ? 45.494 0.453 -5.251 1.00 40.62 222 LEU A C 1
ATOM 1680 O O . LEU A 1 222 ? 45.814 -0.628 -5.728 1.00 40.62 222 LEU A O 1
ATOM 1684 N N . ASN A 1 223 ? 45.827 1.651 -5.745 1.00 35.16 223 ASN A N 1
ATOM 1685 C CA . ASN A 1 223 ? 47.089 2.068 -6.378 1.00 35.16 223 ASN A CA 1
ATOM 1686 C C . ASN A 1 223 ? 47.644 1.349 -7.632 1.00 35.16 223 ASN A C 1
ATOM 1688 O O . ASN A 1 223 ? 47.964 0.169 -7.599 1.00 35.16 223 ASN A O 1
ATOM 1692 N N . ASN A 1 224 ? 47.982 2.199 -8.616 1.00 36.22 224 ASN A N 1
ATOM 1693 C CA . ASN A 1 224 ? 49.100 2.125 -9.574 1.00 36.22 224 ASN A CA 1
ATOM 1694 C C . ASN A 1 224 ? 49.166 0.935 -10.548 1.00 36.22 224 ASN A C 1
ATOM 1696 O O . ASN A 1 224 ? 49.598 -0.146 -10.160 1.00 36.22 224 ASN A O 1
ATOM 1700 N N . VAL A 1 225 ? 48.906 1.199 -11.837 1.00 36.91 225 VAL A N 1
ATOM 1701 C CA . VAL A 1 225 ? 49.935 1.507 -12.864 1.00 36.91 225 VAL A CA 1
ATOM 1702 C C . VAL A 1 225 ? 49.338 2.489 -13.870 1.00 36.91 225 VAL A C 1
ATOM 1704 O O . VAL A 1 225 ? 48.154 2.297 -14.223 1.00 36.91 225 VAL A O 1
#

pLDDT: mean 70.54, std 12.45, range [33.47, 90.88]

Radius of gyration: 22.42 Å; chains: 1; bounding box: 78×38×61 Å